Protein AF-A0A7V2JXH1-F1 (afdb_monomer_lite)

Structure (mmCIF, N/CA/C/O backbone):
data_AF-A0A7V2JXH1-F1
#
_entry.id   AF-A0A7V2JXH1-F1
#
loop_
_atom_site.group_PDB
_atom_site.id
_atom_site.type_symbol
_atom_site.label_atom_id
_atom_site.label_alt_id
_atom_site.label_comp_id
_atom_site.label_asym_id
_atom_site.label_entity_id
_atom_site.label_seq_id
_atom_site.pdbx_PDB_ins_code
_atom_site.Cartn_x
_atom_site.Cartn_y
_atom_site.Cartn_z
_atom_site.occupancy
_atom_site.B_iso_or_equiv
_atom_site.auth_seq_id
_atom_site.auth_comp_id
_atom_site.auth_asym_id
_atom_site.auth_atom_id
_atom_site.pdbx_PDB_model_num
ATOM 1 N N . MET A 1 1 ? 16.108 24.875 3.944 1.00 36.44 1 MET A N 1
ATOM 2 C CA . MET A 1 1 ? 15.617 24.325 5.227 1.00 36.44 1 MET A CA 1
ATOM 3 C C . MET A 1 1 ? 15.830 22.825 5.176 1.00 36.44 1 MET A C 1
ATOM 5 O O . MET A 1 1 ? 15.290 22.195 4.279 1.00 36.44 1 MET A O 1
ATOM 9 N N . LYS A 1 2 ? 16.706 22.286 6.030 1.00 28.05 2 LYS A N 1
ATOM 10 C CA . LYS A 1 2 ? 16.964 20.842 6.124 1.00 28.05 2 LYS A CA 1
ATOM 11 C C . LYS A 1 2 ? 15.744 20.202 6.795 1.00 28.05 2 LYS A C 1
ATOM 13 O O . LYS A 1 2 ? 15.442 20.573 7.924 1.00 28.05 2 LYS A O 1
ATOM 18 N N . ARG A 1 3 ? 15.012 19.334 6.090 1.00 33.69 3 ARG A N 1
ATOM 19 C CA . ARG A 1 3 ? 13.970 18.494 6.696 1.00 33.69 3 ARG A CA 1
ATOM 20 C C . ARG A 1 3 ? 14.679 17.293 7.317 1.00 33.69 3 ARG A C 1
ATOM 22 O O . ARG A 1 3 ? 15.362 16.558 6.612 1.00 33.69 3 ARG A O 1
ATOM 29 N N . SER A 1 4 ? 14.609 17.179 8.637 1.00 31.52 4 SER A N 1
ATOM 30 C CA . SER A 1 4 ? 15.212 16.083 9.389 1.00 31.52 4 SER A CA 1
ATOM 31 C C . SER A 1 4 ? 14.238 14.910 9.402 1.00 31.52 4 SER A C 1
ATOM 33 O O . SER A 1 4 ? 13.155 15.034 9.965 1.00 31.52 4 SER A O 1
ATOM 35 N N . ILE A 1 5 ? 14.617 13.786 8.794 1.00 37.19 5 ILE A N 1
ATOM 36 C CA . ILE A 1 5 ? 13.971 12.496 9.055 1.00 37.19 5 ILE A CA 1
ATOM 37 C C . ILE A 1 5 ? 14.371 12.114 10.482 1.00 37.19 5 ILE A C 1
ATOM 39 O O . ILE A 1 5 ? 15.552 11.898 10.755 1.00 37.19 5 ILE A O 1
ATOM 43 N N . VAL A 1 6 ? 13.412 12.102 11.405 1.00 38.31 6 VAL A N 1
ATOM 44 C CA . VAL A 1 6 ? 13.622 11.571 12.755 1.00 38.31 6 VAL A CA 1
ATOM 45 C C . VAL A 1 6 ? 13.346 10.074 12.682 1.00 38.31 6 VAL A C 1
ATOM 47 O O . VAL A 1 6 ? 12.219 9.668 12.420 1.00 38.31 6 VAL A O 1
ATOM 50 N N . ILE A 1 7 ? 14.390 9.264 12.854 1.00 37.47 7 ILE A N 1
ATOM 51 C CA . ILE A 1 7 ? 14.276 7.813 13.024 1.00 37.47 7 ILE A CA 1
ATOM 52 C C . ILE A 1 7 ? 14.157 7.579 14.530 1.00 37.47 7 ILE A C 1
ATOM 54 O O . ILE A 1 7 ? 15.124 7.798 15.262 1.00 37.47 7 ILE A O 1
ATOM 58 N N . GLY A 1 8 ? 12.966 7.209 14.996 1.00 38.56 8 GLY A N 1
ATOM 59 C CA . GLY A 1 8 ? 12.755 6.740 16.363 1.00 38.56 8 GLY A CA 1
ATOM 60 C C . GLY A 1 8 ? 12.965 5.228 16.424 1.00 38.56 8 GLY A C 1
ATOM 61 O O . GLY A 1 8 ? 12.396 4.504 15.612 1.00 38.56 8 GLY A O 1
ATOM 62 N N . ILE A 1 9 ? 13.782 4.752 17.366 1.00 32.69 9 ILE A N 1
ATOM 63 C CA . ILE A 1 9 ? 13.918 3.325 17.688 1.00 32.69 9 ILE A CA 1
ATOM 64 C C . ILE A 1 9 ? 13.345 3.133 19.091 1.00 32.69 9 ILE A C 1
ATOM 66 O O . ILE A 1 9 ? 13.887 3.677 20.055 1.00 32.69 9 ILE A O 1
ATOM 70 N N . ALA A 1 10 ? 12.262 2.369 19.204 1.00 36.50 10 ALA A N 1
ATOM 71 C CA . ALA A 1 10 ? 11.742 1.878 20.472 1.00 36.50 10 ALA A CA 1
ATOM 72 C C . ALA A 1 10 ? 11.982 0.364 20.537 1.00 36.50 10 ALA A C 1
ATOM 74 O O . ALA A 1 10 ? 11.126 -0.425 20.165 1.00 36.50 10 ALA A O 1
ATOM 75 N N . THR A 1 11 ? 13.171 -0.053 20.980 1.00 33.41 11 THR A N 1
ATOM 76 C CA . THR A 1 11 ? 13.470 -1.478 21.188 1.00 33.41 11 THR A CA 1
ATOM 77 C C . THR A 1 11 ? 12.830 -1.953 22.499 1.00 33.41 11 THR A C 1
ATOM 79 O O . THR A 1 11 ? 13.235 -1.508 23.573 1.00 33.41 11 THR A O 1
ATOM 82 N N . GLY A 1 12 ? 11.874 -2.882 22.436 1.00 30.30 12 GLY A N 1
ATOM 83 C CA . GLY A 1 12 ? 11.347 -3.618 23.597 1.00 30.30 12 GLY A CA 1
ATOM 84 C C . GLY A 1 12 ? 10.767 -4.954 23.127 1.00 30.30 12 GLY A C 1
ATOM 85 O O . GLY A 1 12 ? 9.814 -4.955 22.366 1.00 30.30 12 GLY A O 1
ATOM 86 N N . LEU A 1 13 ? 11.448 -6.090 23.308 1.00 33.72 13 LEU A N 1
ATOM 87 C CA . LEU A 1 13 ? 11.600 -6.899 24.531 1.00 33.72 13 LEU A CA 1
ATOM 88 C C . LEU A 1 13 ? 10.263 -7.506 24.999 1.00 33.72 13 LEU A C 1
ATOM 90 O O . LEU A 1 13 ? 9.379 -6.765 25.412 1.00 33.72 13 LEU A O 1
ATOM 94 N N . VAL A 1 14 ? 10.200 -8.848 24.949 1.00 33.31 14 VAL A N 1
ATOM 95 C CA . VAL A 1 14 ? 9.391 -9.805 25.737 1.00 33.31 14 VAL A CA 1
ATOM 96 C C . VAL A 1 14 ? 8.351 -9.142 26.631 1.00 33.31 14 VAL A C 1
ATOM 98 O O . VAL A 1 14 ? 8.755 -8.386 27.506 1.00 33.31 14 VAL A O 1
ATOM 101 N N . LEU A 1 15 ? 7.068 -9.511 26.481 1.00 40.75 15 LEU A N 1
ATOM 102 C CA . LEU A 1 15 ? 5.897 -9.150 27.312 1.00 40.75 15 LEU A CA 1
ATOM 103 C C . LEU A 1 15 ? 6.148 -9.235 28.842 1.00 40.75 15 LEU A C 1
ATOM 105 O O . LEU A 1 15 ? 5.636 -10.084 29.567 1.00 40.75 15 LEU A O 1
ATOM 109 N N . VAL A 1 16 ? 6.956 -8.305 29.332 1.00 32.06 16 VAL A N 1
ATOM 110 C CA . VAL A 1 16 ? 7.315 -7.963 30.700 1.00 32.06 16 VAL A CA 1
ATOM 111 C C . VAL A 1 16 ? 7.532 -6.457 30.638 1.00 32.06 16 VAL A C 1
ATOM 113 O O . VAL A 1 16 ? 8.616 -5.966 30.328 1.00 32.06 16 VAL A O 1
ATOM 116 N N . PHE A 1 17 ? 6.474 -5.699 30.916 1.00 38.31 17 PHE A N 1
ATOM 117 C CA . PHE A 1 17 ? 6.588 -4.268 31.159 1.00 38.31 17 PHE A CA 1
ATOM 118 C C . PHE A 1 17 ? 7.435 -4.046 32.423 1.00 38.31 17 PHE A C 1
ATOM 120 O O . PHE A 1 17 ? 6.904 -3.912 33.522 1.00 38.31 17 PHE A O 1
ATOM 127 N N . SER A 1 18 ? 8.757 -3.941 32.290 1.00 30.91 18 SER A N 1
ATOM 128 C CA . SER A 1 18 ? 9.558 -3.128 33.210 1.00 30.91 18 SER A CA 1
ATOM 129 C C . SER A 1 18 ? 9.528 -1.672 32.743 1.00 30.91 18 SER A C 1
ATOM 131 O O . SER A 1 18 ? 10.556 -1.066 32.455 1.00 30.91 18 SER A O 1
ATOM 133 N N . LEU A 1 19 ? 8.314 -1.109 32.686 1.00 39.88 19 LEU A N 1
ATOM 134 C CA . LEU A 1 19 ? 8.113 0.325 32.860 1.00 39.88 19 LEU A CA 1
ATOM 135 C C . LEU A 1 19 ? 8.637 0.639 34.259 1.00 39.88 19 LEU A C 1
ATOM 137 O O . LEU A 1 19 ? 8.024 0.271 35.263 1.00 39.88 19 LEU A O 1
ATOM 141 N N . ALA A 1 20 ? 9.790 1.297 34.343 1.00 33.00 20 ALA A N 1
ATOM 142 C CA . ALA A 1 20 ? 10.107 2.054 35.538 1.00 33.00 20 ALA A CA 1
ATOM 143 C C . ALA A 1 20 ? 8.982 3.083 35.694 1.00 33.00 20 ALA A C 1
ATOM 145 O O . ALA A 1 20 ? 8.953 4.097 35.004 1.00 33.00 20 ALA A O 1
ATOM 146 N N . ALA A 1 21 ? 8.012 2.763 36.547 1.00 34.69 21 ALA A N 1
ATOM 147 C CA . ALA A 1 21 ? 6.921 3.639 36.917 1.00 34.69 21 ALA A CA 1
ATOM 148 C C . ALA A 1 21 ? 7.496 4.841 37.675 1.00 34.69 21 ALA A C 1
ATOM 150 O O . ALA A 1 21 ? 7.496 4.889 38.905 1.00 34.69 21 ALA A O 1
ATOM 151 N N . SER A 1 22 ? 7.997 5.836 36.947 1.00 32.56 22 SER A N 1
ATOM 152 C CA . SER A 1 22 ? 7.891 7.204 37.420 1.00 32.56 22 SER A CA 1
ATOM 153 C C . SER A 1 22 ? 6.434 7.599 37.240 1.00 32.56 22 SER A C 1
ATOM 155 O O . SER A 1 22 ? 5.949 7.699 36.118 1.00 32.56 22 SER A O 1
ATOM 157 N N . VAL A 1 23 ? 5.728 7.785 38.353 1.00 44.16 23 VAL A N 1
ATOM 158 C CA . VAL A 1 23 ? 4.427 8.456 38.391 1.00 44.16 23 VAL A CA 1
ATOM 159 C C . VAL A 1 23 ? 4.623 9.852 37.787 1.00 44.16 23 VAL A C 1
ATOM 161 O O . VAL A 1 23 ? 5.104 10.766 38.449 1.00 44.16 23 VAL A O 1
ATOM 164 N N . GLY A 1 24 ? 4.336 9.982 36.498 1.00 37.28 24 GLY A N 1
ATOM 165 C CA . GLY A 1 24 ? 4.530 11.172 35.681 1.00 37.28 24 GLY A CA 1
ATOM 166 C C . GLY A 1 24 ? 3.889 10.899 34.326 1.00 37.28 24 GLY A C 1
ATOM 167 O O . GLY A 1 24 ? 4.007 9.784 33.836 1.00 37.28 24 GLY A O 1
ATOM 168 N N . ALA A 1 25 ? 3.125 11.868 33.820 1.00 46.88 25 ALA A N 1
ATOM 169 C CA . ALA A 1 25 ? 2.274 11.808 32.628 1.00 46.88 25 ALA A CA 1
ATOM 170 C C . ALA A 1 25 ? 2.717 10.798 31.548 1.00 46.88 25 ALA A C 1
ATOM 172 O O . ALA A 1 25 ? 3.882 10.804 31.156 1.00 46.88 25 ALA A O 1
ATOM 173 N N . GLU A 1 26 ? 1.782 9.977 31.042 1.00 57.75 26 GLU A N 1
ATOM 174 C CA . GLU A 1 26 ? 2.022 9.220 29.806 1.00 57.75 26 GLU A CA 1
ATOM 175 C C . GLU A 1 26 ? 2.514 10.188 28.723 1.00 57.75 26 GLU A C 1
ATOM 177 O O . GLU A 1 26 ? 1.876 11.209 28.459 1.00 57.75 26 GLU A O 1
ATOM 182 N N . GLU A 1 27 ? 3.670 9.892 28.131 1.00 74.50 27 GLU A N 1
ATOM 183 C CA . GLU A 1 27 ? 4.238 10.716 27.072 1.00 74.50 27 GLU A CA 1
ATOM 184 C C . GLU A 1 27 ? 3.375 10.573 25.812 1.00 74.50 27 GLU A C 1
ATOM 186 O O . GLU A 1 27 ? 3.166 9.470 25.294 1.00 74.50 27 GLU A O 1
ATOM 191 N N . THR A 1 28 ? 2.842 11.694 25.329 1.00 75.69 28 THR A N 1
ATOM 192 C CA . THR A 1 28 ? 2.204 11.757 24.014 1.00 75.69 28 THR A CA 1
ATOM 193 C C . THR A 1 28 ? 3.262 11.498 22.948 1.00 75.69 28 THR A C 1
ATOM 195 O O . THR A 1 28 ? 4.267 12.206 22.890 1.00 75.69 28 THR A O 1
ATOM 198 N N . LEU A 1 29 ? 3.031 10.500 22.095 1.00 82.38 29 LEU A N 1
ATOM 199 C CA . LEU A 1 29 ? 3.971 10.105 21.040 1.00 82.38 29 LEU A CA 1
ATOM 200 C C . LEU A 1 29 ? 3.484 10.493 19.644 1.00 82.38 29 LEU A C 1
ATOM 202 O O . LEU A 1 29 ? 4.297 10.777 18.762 1.00 82.38 29 LEU A O 1
ATOM 206 N N . PHE A 1 30 ? 2.167 10.510 19.441 1.00 91.19 30 PHE A N 1
ATOM 207 C CA . PHE A 1 30 ? 1.560 10.732 18.136 1.00 91.19 30 PHE A CA 1
ATOM 208 C C . PHE A 1 30 ? 0.675 11.975 18.177 1.00 91.19 30 PHE A C 1
ATOM 210 O O . PHE A 1 30 ? -0.159 12.115 19.069 1.00 91.19 30 PHE A O 1
ATOM 217 N N . PHE A 1 31 ? 0.873 12.879 17.220 1.00 93.50 31 PHE A N 1
ATOM 218 C CA . PHE A 1 31 ? 0.278 14.212 17.221 1.00 93.50 31 PHE A CA 1
ATOM 219 C C . PHE A 1 31 ? -0.483 14.488 15.921 1.00 93.50 31 PHE A C 1
ATOM 221 O O . PHE A 1 31 ? -0.002 14.107 14.843 1.00 93.50 31 PHE A O 1
ATOM 228 N N . PRO A 1 32 ? -1.613 15.214 15.987 1.00 95.06 32 PRO A N 1
ATOM 229 C CA . PRO A 1 32 ? -2.349 15.643 14.807 1.00 95.06 32 PRO A CA 1
ATOM 230 C C . PRO A 1 32 ? -1.490 16.443 13.826 1.00 95.06 32 PRO A C 1
ATOM 232 O O . PRO A 1 32 ? -0.569 17.170 14.201 1.00 95.06 32 PRO A O 1
ATOM 235 N N . GLY A 1 33 ? -1.817 16.332 12.538 1.00 93.50 33 GLY A N 1
ATOM 236 C CA . GLY A 1 33 ? -1.064 16.980 11.458 1.00 93.50 33 GLY A CA 1
ATOM 237 C C . GLY A 1 33 ? 0.167 16.196 10.991 1.00 93.50 33 GLY A C 1
ATOM 238 O O . GLY A 1 33 ? 0.850 16.634 10.065 1.00 93.50 33 GLY A O 1
ATOM 239 N N . SER A 1 34 ? 0.422 15.024 11.574 1.00 95.38 34 SER A N 1
ATOM 240 C CA . SER A 1 34 ? 1.392 14.041 11.086 1.00 95.38 34 SER A CA 1
ATOM 241 C C . SER A 1 34 ? 0.714 12.695 10.834 1.00 95.38 34 SER A C 1
ATOM 243 O O . SER A 1 34 ? -0.387 12.446 11.318 1.00 95.38 34 SER A O 1
ATOM 245 N N . TYR A 1 35 ? 1.378 11.827 10.080 1.00 96.50 35 TYR A N 1
ATOM 246 C CA . TYR A 1 35 ? 1.077 10.400 10.053 1.00 96.50 35 TYR A CA 1
ATOM 247 C C . TYR A 1 35 ? 2.359 9.597 10.259 1.00 96.50 35 TYR A C 1
ATOM 249 O O . TYR A 1 35 ? 3.471 10.083 10.022 1.00 96.50 35 TYR A O 1
ATOM 257 N N . TYR A 1 36 ? 2.190 8.371 10.729 1.00 95.25 36 TYR A N 1
ATOM 258 C CA . TYR A 1 36 ? 3.274 7.522 11.196 1.00 95.25 36 TYR A CA 1
ATOM 259 C C . TYR A 1 36 ? 3.217 6.203 10.451 1.00 95.25 36 TYR A C 1
ATOM 261 O O . TYR A 1 36 ? 2.165 5.580 10.410 1.00 95.25 36 TYR A O 1
ATOM 269 N N . LEU A 1 37 ? 4.334 5.793 9.860 1.00 94.38 37 LEU A N 1
ATOM 270 C CA . LEU A 1 37 ? 4.487 4.481 9.242 1.00 94.38 37 LEU A CA 1
ATOM 271 C C . LEU A 1 37 ? 5.279 3.606 10.211 1.00 94.38 37 LEU A C 1
ATOM 273 O O . LEU A 1 37 ? 6.466 3.860 10.419 1.00 94.38 37 LEU A O 1
ATOM 277 N N . ILE A 1 38 ? 4.611 2.637 10.827 1.00 92.50 38 ILE A N 1
ATOM 278 C CA . ILE A 1 38 ? 5.141 1.759 11.872 1.00 92.50 38 ILE A CA 1
ATOM 279 C C . ILE A 1 38 ? 5.286 0.361 11.270 1.00 92.50 38 ILE A C 1
ATOM 281 O O . ILE A 1 38 ? 4.292 -0.216 10.841 1.00 92.50 38 ILE A O 1
ATOM 285 N N . SER A 1 39 ? 6.492 -0.200 11.244 1.00 91.25 39 SER A N 1
ATOM 286 C CA . SER A 1 39 ? 6.679 -1.584 10.789 1.00 91.25 39 SER A CA 1
ATOM 287 C C . SER A 1 39 ? 6.038 -2.537 11.794 1.00 91.25 39 SER A C 1
ATOM 289 O O . SER A 1 39 ? 6.347 -2.466 12.977 1.00 91.25 39 SER A O 1
ATOM 291 N N . ILE A 1 40 ? 5.173 -3.445 11.336 1.00 91.00 40 ILE A N 1
ATOM 292 C CA . ILE A 1 40 ? 4.531 -4.451 12.202 1.00 91.00 40 ILE A CA 1
ATOM 293 C C . ILE A 1 40 ? 4.937 -5.891 11.870 1.00 91.00 40 ILE A C 1
ATOM 295 O O . ILE A 1 40 ? 4.501 -6.828 12.534 1.00 91.00 40 ILE A O 1
ATOM 299 N N . GLY A 1 41 ? 5.817 -6.072 10.881 1.00 89.25 41 GLY A N 1
ATOM 300 C CA . GLY A 1 41 ? 6.356 -7.376 10.505 1.00 89.25 41 GLY A CA 1
ATOM 301 C C . GLY A 1 41 ? 5.374 -8.220 9.694 1.00 89.25 41 GLY A C 1
ATOM 302 O O . GLY A 1 41 ? 4.494 -7.702 9.010 1.00 89.25 41 GLY A O 1
ATOM 303 N N . ALA A 1 42 ? 5.558 -9.539 9.706 1.00 89.06 42 ALA A N 1
ATOM 304 C CA . ALA A 1 42 ? 4.696 -10.452 8.962 1.00 89.06 42 ALA A CA 1
ATOM 305 C C . ALA A 1 42 ? 3.325 -10.607 9.637 1.00 89.06 42 ALA A C 1
ATOM 307 O O . ALA A 1 42 ? 3.244 -10.724 10.860 1.00 89.06 42 ALA A O 1
ATOM 308 N N . ALA A 1 43 ? 2.266 -10.677 8.827 1.00 88.56 43 ALA A N 1
ATOM 309 C CA . ALA A 1 43 ? 0.937 -10.998 9.330 1.00 88.56 43 ALA A CA 1
ATOM 310 C C . ALA A 1 43 ? 0.887 -12.435 9.875 1.00 88.56 43 ALA A C 1
ATOM 312 O O . ALA A 1 43 ? 1.492 -13.339 9.293 1.00 88.56 43 ALA A O 1
ATOM 313 N N . THR A 1 44 ? 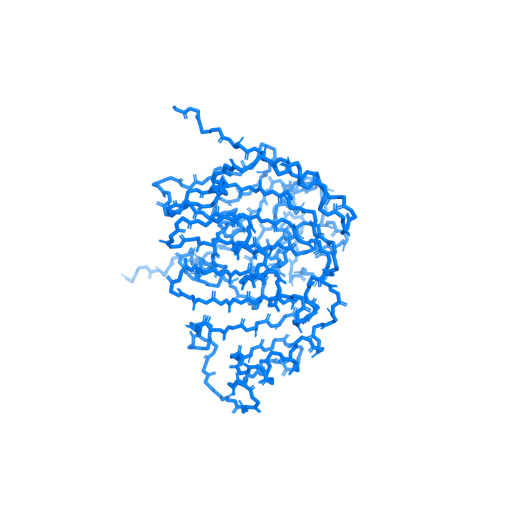0.170 -12.655 10.982 1.00 87.00 44 THR A N 1
ATOM 314 C CA . THR A 1 44 ? 0.080 -13.988 11.607 1.00 87.00 44 THR A CA 1
ATOM 315 C C . THR A 1 44 ? -0.959 -14.896 10.949 1.00 87.00 44 THR A C 1
ATOM 317 O O . THR A 1 44 ? -0.789 -16.116 10.963 1.00 87.00 44 THR A O 1
ATOM 320 N N . SER A 1 45 ? -1.996 -14.320 10.340 1.00 88.38 45 SER A N 1
ATOM 321 C CA . SER A 1 45 ? -3.033 -15.041 9.596 1.00 88.38 45 SER A CA 1
ATOM 322 C C . SER A 1 45 ? -2.812 -14.970 8.090 1.00 88.38 45 SER A C 1
ATOM 324 O O . SER A 1 45 ? -2.304 -13.980 7.559 1.00 88.38 45 SER A O 1
ATOM 326 N N . ASP A 1 46 ? -3.247 -16.012 7.386 1.00 92.56 46 ASP A N 1
ATOM 327 C CA . ASP A 1 46 ? -3.368 -15.973 5.933 1.00 92.56 46 ASP A CA 1
ATOM 328 C C . ASP A 1 46 ? -4.531 -15.062 5.489 1.00 92.56 46 ASP A C 1
ATOM 330 O O . ASP A 1 46 ? -5.444 -14.743 6.258 1.00 92.56 46 ASP A O 1
ATOM 334 N N . VAL A 1 47 ? -4.494 -14.632 4.225 1.00 94.25 47 VAL A N 1
ATOM 335 C CA . VAL A 1 47 ? -5.462 -13.672 3.672 1.00 94.25 47 VAL A CA 1
ATOM 336 C C . VAL A 1 47 ? -6.890 -14.219 3.655 1.00 94.25 47 VAL A C 1
ATOM 338 O O . VAL A 1 47 ? -7.820 -13.448 3.887 1.00 94.25 47 VAL A O 1
ATOM 341 N N . ASP A 1 48 ? -7.092 -15.521 3.440 1.00 94.25 48 ASP A N 1
ATOM 342 C CA . ASP A 1 48 ? -8.438 -16.103 3.391 1.00 94.25 48 ASP A CA 1
ATOM 343 C C . ASP A 1 48 ? -9.088 -16.074 4.783 1.00 94.25 48 ASP A C 1
ATOM 345 O O . ASP A 1 48 ? -10.244 -15.660 4.934 1.00 94.25 48 ASP A O 1
ATOM 349 N N . SER A 1 49 ? -8.317 -16.420 5.818 1.00 94.81 49 SER A N 1
ATOM 350 C CA . SER A 1 49 ? -8.730 -16.301 7.220 1.00 94.81 49 SER A CA 1
ATOM 351 C C . SER A 1 49 ? -9.042 -14.848 7.607 1.00 94.81 49 SER A C 1
ATOM 353 O O . SER A 1 49 ? -10.042 -14.579 8.286 1.00 94.81 49 SER A O 1
ATOM 355 N N . LEU A 1 50 ? -8.230 -13.890 7.141 1.00 95.56 50 LEU A N 1
ATOM 356 C CA . LEU A 1 50 ? -8.467 -12.457 7.352 1.00 95.56 50 LEU A CA 1
ATOM 357 C C . LEU A 1 50 ? -9.751 -11.983 6.670 1.00 95.56 50 LEU A C 1
ATOM 359 O O . LEU A 1 50 ? -10.544 -11.276 7.289 1.00 95.56 50 LEU A O 1
ATOM 363 N N . VAL A 1 51 ? -9.988 -12.398 5.424 1.00 96.50 51 VAL A N 1
ATOM 364 C CA . VAL A 1 51 ? -11.213 -12.094 4.672 1.00 96.50 51 VAL A CA 1
ATOM 365 C C . VAL A 1 51 ? -12.439 -12.599 5.425 1.00 96.50 51 VAL A C 1
ATOM 367 O O . VAL A 1 51 ? -13.367 -11.825 5.668 1.00 96.50 51 VAL A O 1
ATOM 370 N N . GLN A 1 52 ? -12.430 -13.859 5.865 1.00 95.75 52 GLN A N 1
ATOM 371 C CA . GLN A 1 52 ? -13.543 -14.436 6.616 1.00 95.75 52 GLN A CA 1
ATOM 372 C C . GLN A 1 52 ? -13.799 -13.678 7.927 1.00 95.75 52 GLN A C 1
ATOM 374 O O . GLN A 1 52 ? -14.947 -13.364 8.254 1.00 95.75 52 GLN A O 1
ATOM 379 N N . THR A 1 53 ? -12.739 -13.360 8.670 1.00 95.50 53 THR A N 1
ATOM 380 C CA . THR A 1 53 ? -12.846 -12.644 9.947 1.00 95.50 53 THR A CA 1
ATOM 381 C C . THR A 1 53 ? -13.345 -11.213 9.738 1.00 95.50 53 THR A C 1
ATOM 383 O O . THR A 1 53 ? -14.267 -10.777 10.427 1.00 95.50 53 THR A O 1
ATOM 386 N N . GLY A 1 54 ? -12.816 -10.499 8.742 1.00 95.94 54 GLY A N 1
ATOM 387 C CA . GLY A 1 54 ? -13.249 -9.147 8.389 1.00 95.94 54 GLY A CA 1
ATOM 388 C C . GLY A 1 54 ? -14.732 -9.092 8.014 1.00 95.94 54 GLY A C 1
ATOM 389 O O . GLY A 1 54 ? -15.464 -8.237 8.515 1.00 95.94 54 GLY A O 1
ATOM 390 N N . GLN A 1 55 ? -15.214 -10.052 7.218 1.00 97.19 55 GLN A N 1
ATOM 391 C CA . GLN A 1 55 ? -16.640 -10.173 6.895 1.00 97.19 55 GLN A CA 1
ATOM 392 C C . GLN A 1 55 ? -17.499 -10.367 8.154 1.00 97.19 55 GLN A C 1
ATOM 394 O O . GLN A 1 55 ? -18.525 -9.703 8.312 1.00 97.19 55 GLN A O 1
ATOM 399 N N . GLN A 1 56 ? -17.082 -11.244 9.073 1.00 96.44 56 GLN A N 1
ATOM 400 C CA . GLN A 1 56 ? -17.796 -11.486 10.335 1.00 96.44 56 GLN A CA 1
ATOM 401 C C . GLN A 1 56 ? -17.817 -10.255 11.247 1.00 96.44 56 GLN A C 1
ATOM 403 O O . GLN A 1 56 ? -18.801 -10.035 11.952 1.00 96.44 56 GLN A O 1
ATOM 408 N N . GLN A 1 57 ? -16.769 -9.432 11.201 1.00 95.19 57 GLN A N 1
ATOM 409 C CA . GLN A 1 57 ? -16.684 -8.168 11.934 1.00 95.19 57 GLN A CA 1
ATOM 410 C C . GLN A 1 57 ? -17.379 -6.994 11.222 1.00 95.19 57 GLN A C 1
ATOM 412 O O . GLN A 1 57 ? -17.370 -5.874 11.726 1.00 95.19 57 GLN A O 1
ATOM 417 N N . GLY A 1 58 ? -18.017 -7.230 10.071 1.00 96.44 58 GLY A N 1
ATOM 418 C CA . GLY A 1 58 ? -18.803 -6.213 9.371 1.00 96.44 58 GLY A CA 1
ATOM 419 C C . GLY A 1 58 ? -17.991 -5.278 8.474 1.00 96.44 58 GLY A C 1
ATOM 420 O O . GLY A 1 58 ? -18.523 -4.257 8.038 1.00 96.44 58 GLY A O 1
ATOM 421 N N . PHE A 1 59 ? -16.731 -5.604 8.170 1.00 98.00 59 PHE A N 1
ATOM 422 C CA . PHE A 1 59 ? -15.935 -4.823 7.223 1.00 98.00 59 PHE A CA 1
ATOM 423 C C . PHE A 1 59 ? -16.569 -4.853 5.832 1.00 98.00 59 PHE A C 1
ATOM 425 O O . PHE A 1 59 ? -17.183 -5.840 5.418 1.00 98.00 59 PHE A O 1
ATOM 432 N N . THR A 1 60 ? -16.382 -3.774 5.075 1.00 98.56 60 THR A N 1
ATOM 433 C CA . THR A 1 60 ? -16.508 -3.868 3.620 1.00 98.56 60 THR A CA 1
ATOM 434 C C . THR A 1 60 ? -15.300 -4.643 3.117 1.00 98.56 60 THR A C 1
ATOM 436 O O . THR A 1 60 ? -14.171 -4.241 3.384 1.00 98.56 60 THR A O 1
ATOM 439 N N . VAL A 1 61 ? -15.524 -5.763 2.438 1.00 98.44 61 VAL A N 1
ATOM 440 C CA . VAL A 1 61 ? -14.451 -6.631 1.952 1.00 98.44 61 VAL A CA 1
ATOM 441 C C . VAL A 1 61 ? -14.456 -6.649 0.436 1.00 98.44 61 VAL A C 1
ATOM 443 O O . VAL A 1 61 ? -15.488 -6.910 -0.176 1.00 98.44 61 VAL A O 1
ATOM 446 N N . VAL A 1 62 ? -13.299 -6.383 -0.159 1.00 98.25 62 VAL A N 1
ATOM 447 C CA . VAL A 1 62 ? -13.072 -6.456 -1.602 1.00 98.25 62 VAL A CA 1
ATOM 448 C C . VAL A 1 62 ? -11.945 -7.448 -1.840 1.00 98.25 62 VAL A C 1
ATOM 450 O O . VAL A 1 62 ? -10.870 -7.295 -1.273 1.00 98.25 62 VAL A O 1
ATOM 453 N N . THR A 1 63 ? -12.170 -8.460 -2.669 1.00 97.62 63 THR A N 1
ATOM 454 C CA . THR A 1 63 ? -11.156 -9.468 -2.993 1.00 97.62 63 THR A CA 1
ATOM 455 C C . THR A 1 63 ? -10.944 -9.504 -4.494 1.00 97.62 63 THR A C 1
ATOM 457 O O . THR A 1 63 ? -11.868 -9.813 -5.250 1.00 97.62 63 THR A O 1
ATOM 460 N N . LEU A 1 64 ? -9.718 -9.212 -4.918 1.00 95.88 64 LEU A N 1
ATOM 461 C CA . LEU A 1 64 ? -9.262 -9.359 -6.290 1.00 95.88 64 LEU A CA 1
ATOM 462 C C . LEU A 1 64 ? -8.488 -10.674 -6.434 1.00 95.88 64 LEU A C 1
ATOM 464 O O . LEU A 1 64 ? -7.498 -10.915 -5.742 1.00 95.88 64 LEU A O 1
ATOM 468 N N . SER A 1 65 ? -8.944 -11.515 -7.356 1.00 91.50 65 SER A N 1
ATOM 469 C CA . SER A 1 65 ? -8.339 -12.809 -7.676 1.00 91.50 65 SER A CA 1
ATOM 470 C C . SER A 1 65 ? -8.300 -13.027 -9.189 1.00 91.50 65 SER A C 1
ATOM 472 O O . SER A 1 65 ? -8.846 -12.228 -9.953 1.00 91.50 65 SER A O 1
ATOM 474 N N . ASP A 1 66 ? -7.728 -14.146 -9.633 1.00 86.00 66 ASP A N 1
ATOM 475 C CA . ASP A 1 66 ? -7.765 -14.552 -11.045 1.00 86.00 66 ASP A CA 1
ATOM 476 C C . ASP A 1 66 ? -9.197 -14.782 -11.562 1.00 86.00 66 ASP A C 1
ATOM 478 O O . ASP A 1 66 ? -9.456 -14.662 -12.758 1.00 86.00 66 ASP A O 1
ATOM 482 N N . ALA A 1 67 ? -10.148 -15.076 -10.665 1.00 86.19 67 ALA A N 1
ATOM 483 C CA . ALA A 1 67 ? -11.568 -15.202 -10.992 1.00 86.19 67 ALA A CA 1
ATOM 484 C C . ALA A 1 67 ? -12.282 -13.843 -11.138 1.00 86.19 67 ALA A C 1
ATOM 486 O O . ALA A 1 67 ? -13.460 -13.802 -11.495 1.00 86.19 67 ALA A O 1
ATOM 487 N N . GLY A 1 68 ? -11.580 -12.738 -10.877 1.00 91.06 68 GLY A N 1
ATOM 488 C CA . GLY A 1 68 ? -12.111 -11.382 -10.892 1.00 91.06 68 GLY A CA 1
ATOM 489 C C . GLY A 1 68 ? -12.317 -10.803 -9.493 1.00 91.06 68 GLY A C 1
ATOM 490 O O . GLY A 1 68 ? -11.760 -11.283 -8.499 1.00 91.06 68 GLY A O 1
ATOM 491 N N . LEU A 1 69 ? -13.101 -9.726 -9.448 1.00 94.62 69 LEU A N 1
ATOM 492 C CA . LEU A 1 69 ? -13.441 -8.995 -8.233 1.00 94.62 69 LEU A CA 1
ATOM 493 C C . LEU A 1 69 ? -14.660 -9.632 -7.560 1.00 94.62 69 LEU A C 1
ATOM 495 O O . LEU A 1 69 ? -15.686 -9.849 -8.201 1.00 94.62 69 LEU A O 1
ATOM 499 N N . SER A 1 70 ? -14.568 -9.875 -6.258 1.00 96.62 70 SER A N 1
ATOM 500 C CA . SER A 1 70 ? -15.719 -10.185 -5.407 1.00 96.62 70 SER A CA 1
ATOM 501 C C . SER A 1 70 ? -15.798 -9.182 -4.264 1.00 96.62 70 SER A C 1
ATOM 503 O O . SER A 1 70 ? -14.787 -8.605 -3.857 1.00 96.62 70 SER A O 1
ATOM 505 N N . SER A 1 71 ? -17.006 -8.891 -3.791 1.00 97.75 71 SER A N 1
ATOM 506 C CA . SER A 1 71 ? -17.227 -7.815 -2.827 1.00 97.75 71 SER A CA 1
ATOM 507 C C . SER A 1 71 ? -18.355 -8.126 -1.857 1.00 97.75 71 SER A C 1
ATOM 509 O O . SER A 1 71 ? -19.346 -8.769 -2.215 1.00 97.75 71 SER A O 1
ATOM 511 N N . TYR A 1 72 ? -18.182 -7.671 -0.617 1.00 98.31 72 TYR A N 1
ATOM 512 C CA . TYR A 1 72 ? -19.090 -7.924 0.493 1.00 98.31 72 TYR A CA 1
ATOM 513 C C . TYR A 1 72 ? -19.211 -6.701 1.409 1.00 98.31 72 TYR A C 1
ATOM 515 O O . TYR A 1 72 ? -18.236 -5.988 1.647 1.00 98.31 72 TYR A O 1
ATOM 523 N N . ARG A 1 73 ? -20.397 -6.490 1.984 1.00 97.62 73 ARG A N 1
ATOM 524 C CA . ARG A 1 73 ? -20.609 -5.640 3.163 1.00 97.62 73 ARG A CA 1
ATOM 525 C C . ARG A 1 73 ? -20.887 -6.541 4.360 1.00 97.62 73 ARG A C 1
ATOM 527 O O . ARG A 1 73 ? -21.957 -7.142 4.463 1.00 97.62 73 ARG A O 1
ATOM 534 N N . GLY A 1 74 ? -19.900 -6.684 5.240 1.00 96.31 74 GLY A N 1
ATOM 535 C CA . GLY A 1 74 ? -19.895 -7.758 6.225 1.00 96.31 74 GLY A CA 1
ATOM 536 C C . GLY A 1 74 ? -19.976 -9.114 5.526 1.00 96.31 74 GLY A C 1
ATOM 537 O O . GLY A 1 74 ? -19.191 -9.401 4.630 1.00 96.31 74 GLY A O 1
ATOM 538 N N . THR A 1 75 ? -20.960 -9.934 5.884 1.00 97.00 75 THR A N 1
ATOM 539 C CA . THR A 1 75 ? -21.175 -11.263 5.283 1.00 97.00 75 THR A CA 1
ATOM 540 C C . THR A 1 75 ? -22.064 -11.253 4.034 1.00 97.00 75 THR A C 1
ATOM 542 O O . THR A 1 75 ? -22.294 -12.303 3.435 1.00 97.00 75 THR A O 1
ATOM 545 N N . GLN A 1 76 ? -22.591 -10.095 3.624 1.00 97.69 76 GLN A N 1
ATOM 546 C CA . GLN A 1 76 ? -23.506 -9.982 2.486 1.00 97.69 76 GLN A CA 1
ATOM 547 C C . GLN A 1 76 ? -22.745 -9.618 1.214 1.00 97.69 76 GLN A C 1
ATOM 549 O O . GLN A 1 76 ? -22.089 -8.581 1.175 1.00 97.69 76 GLN A O 1
ATOM 554 N N . SER A 1 77 ? -22.844 -10.444 0.171 1.00 97.38 77 SER A N 1
ATOM 555 C CA . SER A 1 77 ? -22.260 -10.124 -1.138 1.00 97.38 77 SER A CA 1
ATOM 556 C C . SER A 1 77 ? -22.950 -8.908 -1.769 1.00 97.38 77 SER A C 1
ATOM 558 O O . SER A 1 77 ? -24.151 -8.707 -1.578 1.00 97.38 77 SER A O 1
ATOM 560 N N . THR A 1 78 ? -22.190 -8.101 -2.507 1.00 97.25 78 THR A N 1
ATOM 561 C CA . THR A 1 78 ? -22.668 -6.898 -3.200 1.00 97.25 78 THR A CA 1
ATOM 562 C C . THR A 1 78 ? -22.065 -6.796 -4.603 1.00 97.25 78 THR A C 1
ATOM 564 O O . THR A 1 78 ? -20.956 -7.270 -4.846 1.00 97.25 78 THR A O 1
ATOM 567 N N . GLU A 1 79 ? -22.804 -6.159 -5.512 1.00 96.12 79 GLU A N 1
ATOM 568 C CA . GLU A 1 79 ? -22.383 -5.829 -6.884 1.00 96.12 79 GLU A CA 1
ATOM 569 C C . GLU A 1 79 ? -22.066 -4.328 -7.045 1.00 96.12 79 GLU A C 1
ATOM 571 O O . GLU A 1 79 ? -21.950 -3.823 -8.161 1.00 96.12 79 GLU A O 1
ATOM 576 N N . GLU A 1 80 ? -21.960 -3.589 -5.935 1.00 96.44 80 GLU A N 1
ATOM 577 C CA . GLU A 1 80 ? -21.516 -2.194 -5.951 1.00 96.44 80 GLU A CA 1
ATOM 578 C C . GLU A 1 80 ? -20.137 -2.063 -6.622 1.00 96.44 80 GLU A C 1
ATOM 580 O O . GLU A 1 80 ? -19.272 -2.926 -6.442 1.00 96.44 80 GLU A O 1
ATOM 585 N N . PRO A 1 81 ? -19.901 -0.987 -7.393 1.00 95.12 81 PRO A N 1
ATOM 586 C CA . PRO A 1 81 ? -18.621 -0.798 -8.055 1.00 95.12 81 PRO A CA 1
ATOM 587 C C . PRO A 1 81 ? -17.502 -0.602 -7.026 1.00 95.12 81 PRO A C 1
ATOM 589 O O . PRO A 1 81 ? -17.692 0.019 -5.978 1.00 95.12 81 PRO A O 1
ATOM 592 N N . GLU A 1 82 ? -16.298 -1.079 -7.358 1.00 95.00 82 GLU A N 1
ATOM 593 C CA . GLU A 1 82 ? -15.121 -0.978 -6.483 1.00 95.00 82 GLU A CA 1
ATOM 594 C C . GLU A 1 82 ? -14.890 0.457 -5.991 1.00 95.00 82 GLU A C 1
ATOM 596 O O . GLU A 1 82 ? -14.583 0.652 -4.818 1.00 95.00 82 GLU A O 1
ATOM 601 N N . SER A 1 83 ? -15.095 1.456 -6.858 1.00 94.19 83 SER A N 1
ATOM 602 C CA . SER A 1 83 ? -14.930 2.880 -6.540 1.00 94.19 83 SER A CA 1
ATOM 603 C C . SER A 1 83 ? -15.739 3.343 -5.330 1.00 94.19 83 SER A C 1
ATOM 605 O O . SER A 1 83 ? -15.283 4.227 -4.610 1.00 94.19 83 SER A O 1
ATOM 607 N N . ASP A 1 84 ? -16.904 2.741 -5.095 1.00 94.88 84 ASP A N 1
ATOM 608 C CA . ASP A 1 84 ? -17.815 3.119 -4.012 1.00 94.88 84 ASP A CA 1
ATOM 609 C C . ASP A 1 84 ? -17.510 2.315 -2.738 1.00 94.88 84 ASP A C 1
ATOM 611 O O . ASP A 1 84 ? -17.706 2.775 -1.611 1.00 94.88 84 ASP A O 1
ATOM 615 N N . LEU A 1 85 ? -16.988 1.098 -2.900 1.00 96.50 85 LEU A N 1
ATOM 616 C CA . LEU A 1 85 ? -16.608 0.224 -1.792 1.00 96.50 85 LEU A CA 1
ATOM 617 C C . LEU A 1 85 ? -15.306 0.679 -1.134 1.00 96.50 85 LEU A C 1
ATOM 619 O O . LEU A 1 85 ? -15.202 0.684 0.094 1.00 96.50 85 LEU A O 1
ATOM 623 N N . ILE A 1 86 ? -14.331 1.130 -1.928 1.00 95.12 86 ILE A N 1
ATOM 624 C CA . ILE A 1 86 ? -13.033 1.595 -1.420 1.00 95.12 86 ILE A CA 1
ATOM 625 C C . ILE A 1 86 ? -13.116 2.915 -0.649 1.00 95.12 86 ILE A C 1
ATOM 627 O O . ILE A 1 86 ? -12.103 3.347 -0.106 1.00 95.12 86 ILE A O 1
ATOM 631 N N . THR A 1 87 ? -14.283 3.559 -0.557 1.00 94.44 87 THR A N 1
ATOM 632 C CA . THR A 1 87 ? -14.514 4.726 0.313 1.00 94.44 87 THR A CA 1
ATOM 633 C C . THR A 1 87 ? -15.140 4.353 1.658 1.00 94.44 87 THR A C 1
ATOM 635 O O . THR A 1 87 ? -15.465 5.234 2.451 1.00 94.44 87 THR A O 1
ATOM 638 N N . ALA A 1 88 ? -15.352 3.062 1.936 1.00 96.88 88 ALA A N 1
ATOM 639 C CA . ALA A 1 88 ? -15.895 2.613 3.213 1.00 96.88 88 ALA A CA 1
ATOM 640 C C . ALA A 1 88 ? -14.963 2.969 4.384 1.00 96.88 88 ALA A C 1
ATOM 642 O O . ALA A 1 88 ? -13.739 2.838 4.278 1.00 96.88 88 ALA A O 1
ATOM 643 N N . LYS A 1 89 ? -15.562 3.352 5.524 1.00 96.12 89 LYS A N 1
ATOM 644 C CA . LYS A 1 89 ? -14.822 3.649 6.761 1.00 96.12 89 LYS A CA 1
ATOM 645 C C . LYS A 1 89 ? -14.022 2.444 7.256 1.00 96.12 89 LYS A C 1
ATOM 647 O O . LYS A 1 89 ? -12.891 2.617 7.680 1.00 96.12 89 LYS A O 1
ATOM 652 N N . SER A 1 90 ? -14.592 1.244 7.171 1.00 97.31 90 SER A N 1
ATOM 653 C CA . SER A 1 90 ? -13.925 -0.017 7.511 1.00 97.31 90 SER A CA 1
ATOM 654 C C . SER A 1 90 ? -13.828 -0.877 6.258 1.00 97.31 90 SER A C 1
ATOM 656 O O . SER A 1 90 ? -14.847 -1.356 5.750 1.00 97.31 90 SER A O 1
ATOM 658 N N . LEU A 1 91 ? -12.610 -1.036 5.750 1.00 98.44 91 LEU A N 1
ATOM 659 C CA . LEU A 1 91 ? -12.303 -1.712 4.495 1.00 98.44 91 LEU A CA 1
ATOM 660 C C . LEU A 1 91 ? -11.250 -2.796 4.732 1.00 98.44 91 LEU A C 1
ATOM 662 O O . LEU A 1 91 ? -10.249 -2.546 5.392 1.00 98.44 91 LEU A O 1
ATOM 666 N N . LEU A 1 92 ? -11.454 -3.970 4.147 1.00 98.38 92 LEU A N 1
ATOM 667 C CA . LEU A 1 92 ? -10.422 -4.979 3.942 1.00 98.38 92 LEU A CA 1
ATOM 668 C C . LEU A 1 92 ? -10.346 -5.278 2.444 1.00 98.38 92 LEU A C 1
ATOM 670 O O . LEU A 1 92 ? -11.291 -5.797 1.855 1.00 98.38 92 LEU A O 1
ATOM 674 N N . TYR A 1 93 ? -9.229 -4.934 1.823 1.00 98.38 93 TYR A N 1
ATOM 675 C CA . TYR A 1 93 ? -8.958 -5.173 0.416 1.00 98.38 93 TYR A CA 1
ATOM 676 C C . TYR A 1 93 ? -7.921 -6.287 0.288 1.00 98.38 93 TYR A C 1
ATOM 678 O O . TYR A 1 93 ? -6.774 -6.095 0.669 1.00 98.38 93 TYR A O 1
ATOM 686 N N . ALA A 1 94 ? -8.293 -7.434 -0.265 1.00 97.75 94 ALA A N 1
ATOM 687 C CA . ALA A 1 94 ? -7.394 -8.545 -0.554 1.00 97.75 94 ALA A CA 1
ATOM 688 C C . ALA A 1 94 ? -7.005 -8.558 -2.041 1.00 97.75 94 ALA A C 1
ATOM 690 O O . ALA A 1 94 ? -7.860 -8.425 -2.917 1.00 97.75 94 ALA A O 1
ATOM 691 N N . ASP A 1 95 ? -5.718 -8.733 -2.330 1.00 96.44 95 ASP A N 1
ATOM 692 C CA . ASP A 1 95 ? -5.157 -8.831 -3.681 1.00 96.44 95 ASP A CA 1
ATOM 693 C C . ASP A 1 95 ? -4.132 -9.976 -3.738 1.00 96.44 95 ASP A C 1
ATOM 695 O O . ASP A 1 95 ? -2.938 -9.804 -3.457 1.00 96.44 95 ASP A O 1
ATOM 699 N N . GLY A 1 96 ? -4.617 -11.178 -4.063 1.00 92.62 96 GLY A N 1
ATOM 700 C CA . GLY A 1 96 ? -3.840 -12.412 -3.939 1.00 92.62 96 GLY A CA 1
ATOM 701 C C . GLY A 1 96 ? -3.405 -12.660 -2.490 1.00 92.62 96 GLY A C 1
ATOM 702 O O . GLY A 1 96 ? -4.230 -12.688 -1.586 1.00 92.62 96 GLY A O 1
ATOM 703 N N . ALA A 1 97 ? -2.099 -12.816 -2.262 1.00 92.62 97 ALA A N 1
ATOM 704 C CA . ALA A 1 97 ? -1.525 -13.021 -0.925 1.00 92.62 97 ALA A CA 1
ATOM 705 C C . ALA A 1 97 ? -1.288 -11.717 -0.131 1.00 92.62 97 ALA A C 1
ATOM 707 O O . ALA A 1 97 ? -0.697 -11.752 0.948 1.00 92.62 97 ALA A O 1
ATOM 708 N N . ARG A 1 98 ? -1.709 -10.565 -0.667 1.00 95.44 98 ARG A N 1
ATOM 709 C CA . ARG A 1 98 ? -1.605 -9.259 -0.007 1.00 95.44 98 ARG A CA 1
ATOM 710 C C . ARG A 1 98 ? -2.959 -8.805 0.493 1.00 95.44 98 ARG A C 1
ATOM 712 O O . ARG A 1 98 ? -3.984 -9.118 -0.111 1.00 95.44 98 ARG A O 1
ATOM 719 N N . PHE A 1 99 ? -2.949 -7.982 1.531 1.00 97.75 99 PHE A N 1
ATOM 720 C CA . PHE A 1 99 ? -4.141 -7.268 1.956 1.00 97.75 99 PHE A CA 1
ATOM 721 C C . PHE A 1 99 ? -3.837 -5.830 2.367 1.00 97.75 99 PHE A C 1
ATOM 723 O O . PHE A 1 99 ? -2.717 -5.493 2.726 1.00 97.75 99 PHE A O 1
ATOM 730 N N . LEU A 1 100 ? -4.862 -4.991 2.337 1.00 98.31 100 LEU A N 1
ATOM 731 C CA . LEU A 1 100 ? -4.888 -3.668 2.936 1.00 98.31 100 LEU A CA 1
ATOM 732 C C . LEU A 1 100 ? -6.119 -3.607 3.831 1.00 98.31 100 LEU A C 1
ATOM 734 O O . LEU A 1 100 ? -7.232 -3.827 3.360 1.00 98.31 100 LEU A O 1
ATOM 738 N N . LEU A 1 101 ? -5.937 -3.321 5.113 1.00 98.31 101 LEU A N 1
ATOM 739 C CA . LEU A 1 101 ? -7.028 -3.101 6.055 1.00 98.31 101 LEU A CA 1
ATOM 740 C C . LEU A 1 101 ? -7.029 -1.639 6.469 1.00 98.31 101 LEU A C 1
ATOM 742 O O . LEU A 1 101 ? -6.010 -1.141 6.918 1.00 98.31 101 LEU A O 1
ATOM 746 N N . ARG A 1 102 ? -8.165 -0.957 6.365 1.00 98.00 102 ARG A N 1
ATOM 747 C CA . ARG A 1 102 ? -8.305 0.447 6.751 1.00 98.00 102 ARG A CA 1
ATOM 748 C C . ARG A 1 102 ? -9.490 0.628 7.681 1.00 98.00 102 ARG A C 1
ATOM 750 O O . ARG A 1 102 ? -10.570 0.096 7.419 1.00 98.00 102 ARG A O 1
ATOM 757 N N . VAL A 1 103 ? -9.298 1.422 8.726 1.00 97.88 103 VAL A N 1
ATOM 758 C CA . VAL A 1 103 ? -10.361 1.889 9.614 1.00 97.88 103 VAL A CA 1
ATOM 759 C C . VAL A 1 103 ? -10.249 3.397 9.765 1.00 97.88 103 VAL A C 1
ATOM 761 O O . VAL A 1 103 ? -9.209 3.912 10.162 1.00 97.88 103 VAL A O 1
ATOM 764 N N . GLN A 1 104 ? -11.339 4.090 9.451 1.00 96.69 104 GLN A N 1
ATOM 765 C CA . GLN A 1 104 ? -11.486 5.526 9.637 1.00 96.69 104 GLN A CA 1
ATOM 766 C C . GLN A 1 104 ? -12.361 5.805 10.853 1.00 96.69 104 GLN A C 1
ATOM 768 O O . GLN A 1 104 ? -13.525 5.381 10.907 1.00 96.69 104 GLN A O 1
ATOM 773 N N . GLY A 1 105 ? -11.794 6.502 11.828 1.00 94.81 105 GLY A N 1
ATOM 774 C CA . GLY A 1 105 ? -12.376 6.725 13.141 1.00 94.81 105 GLY A CA 1
ATOM 775 C C . GLY A 1 105 ? -12.443 8.202 13.510 1.00 94.81 105 GLY A C 1
ATOM 776 O O . GLY A 1 105 ? -11.961 9.084 12.809 1.00 94.81 105 GLY A O 1
ATOM 777 N N . GLU A 1 106 ? -13.068 8.489 14.649 1.00 93.56 106 GLU A N 1
ATOM 778 C CA . GLU A 1 106 ? -13.172 9.871 15.134 1.00 93.56 106 GLU A CA 1
ATOM 779 C C . GLU A 1 106 ? -11.838 10.358 15.727 1.00 93.56 106 GLU A C 1
ATOM 781 O O . GLU A 1 106 ? -11.419 11.481 15.465 1.00 93.56 106 GLU A O 1
ATOM 786 N N . ARG A 1 107 ? -11.142 9.501 16.490 1.00 94.31 107 ARG A N 1
ATOM 787 C CA . ARG A 1 107 ? -9.893 9.842 17.205 1.00 94.31 107 ARG A CA 1
ATOM 788 C C . ARG A 1 107 ? -8.636 9.644 16.356 1.00 94.31 107 ARG A C 1
ATOM 790 O O . ARG A 1 107 ? -7.632 10.321 16.564 1.00 94.31 107 ARG A O 1
ATOM 797 N N . PHE A 1 108 ? -8.684 8.700 15.428 1.00 95.75 108 PHE A N 1
ATOM 798 C CA . PHE A 1 108 ? -7.592 8.364 14.529 1.00 95.75 108 PHE A CA 1
ATOM 799 C C . PHE A 1 108 ? -8.130 7.557 13.350 1.00 95.75 108 PHE A C 1
ATOM 801 O O . PHE A 1 108 ? -9.148 6.869 13.472 1.00 95.75 108 PHE A O 1
ATOM 808 N N . ASP A 1 109 ? -7.375 7.581 12.261 1.00 97.38 109 ASP A N 1
ATOM 809 C CA . ASP A 1 109 ? -7.476 6.618 11.175 1.00 97.38 109 ASP A CA 1
ATOM 810 C C . ASP A 1 109 ? -6.255 5.697 11.209 1.00 97.38 109 ASP A C 1
ATOM 812 O O . ASP A 1 109 ? -5.157 6.104 11.611 1.00 97.38 109 ASP A O 1
ATOM 816 N N . TYR A 1 110 ? -6.421 4.458 10.755 1.00 97.38 110 TYR A N 1
ATOM 817 C CA . TYR A 1 110 ? -5.281 3.598 10.480 1.00 97.38 110 TYR A CA 1
ATOM 818 C C . TYR A 1 110 ? -5.468 2.735 9.239 1.00 97.38 110 TYR A C 1
ATOM 820 O O . TYR A 1 110 ? -6.582 2.355 8.874 1.00 97.38 110 TYR A O 1
ATOM 828 N N . GLU A 1 111 ? -4.345 2.405 8.613 1.00 97.75 111 GLU A N 1
ATOM 829 C CA . GLU A 1 111 ? -4.244 1.489 7.484 1.00 97.75 111 GLU A CA 1
ATOM 830 C C . GLU A 1 111 ? -3.117 0.487 7.751 1.00 97.75 111 GLU A C 1
ATOM 832 O O . GLU A 1 111 ? -1.987 0.879 8.010 1.00 97.75 111 GLU A O 1
ATOM 837 N N . VAL A 1 112 ? -3.406 -0.809 7.692 1.00 97.56 112 VAL A N 1
ATOM 838 C CA . VAL A 1 112 ? -2.397 -1.865 7.618 1.00 97.56 112 VAL A CA 1
ATOM 839 C C . VAL A 1 112 ? -2.246 -2.269 6.167 1.00 97.56 112 VAL A C 1
ATOM 841 O O . VAL A 1 112 ? -3.238 -2.599 5.520 1.00 97.56 112 VAL A O 1
ATOM 844 N N . ARG A 1 113 ? -1.019 -2.276 5.657 1.00 97.38 113 ARG A N 1
ATOM 845 C CA . ARG A 1 113 ? -0.732 -2.581 4.250 1.00 97.38 113 ARG A CA 1
ATOM 846 C C . ARG A 1 113 ? 0.643 -3.225 4.081 1.00 97.38 113 ARG A C 1
ATOM 848 O O . ARG A 1 113 ? 1.437 -3.167 5.018 1.00 97.38 113 ARG A O 1
ATOM 855 N N . PRO A 1 114 ? 0.949 -3.814 2.914 1.00 96.69 114 PRO A N 1
AT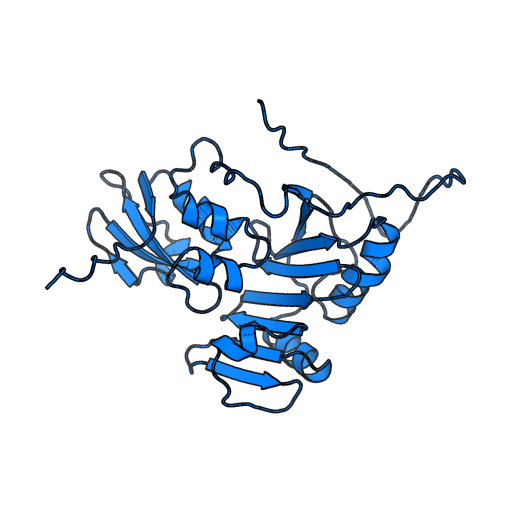OM 856 C CA . PRO A 1 114 ? 2.264 -4.374 2.647 1.00 96.69 114 PRO A CA 1
ATOM 857 C C . PRO A 1 114 ? 3.376 -3.331 2.821 1.00 96.69 114 PRO A C 1
ATOM 859 O O . PRO A 1 114 ? 3.223 -2.167 2.453 1.00 96.69 114 PRO A O 1
ATOM 862 N N . GLY A 1 115 ? 4.501 -3.767 3.368 1.00 93.00 115 GLY A N 1
ATOM 863 C CA . GLY A 1 115 ? 5.702 -2.975 3.606 1.00 93.00 115 GLY A CA 1
ATOM 864 C C . GLY A 1 115 ? 6.961 -3.796 3.330 1.00 93.00 115 GLY A C 1
ATOM 865 O O . GLY A 1 115 ? 6.901 -4.993 3.053 1.00 93.00 115 GLY A O 1
ATOM 866 N N . ASP A 1 116 ? 8.131 -3.166 3.430 1.00 86.12 116 ASP A N 1
ATOM 867 C CA . ASP A 1 116 ? 9.418 -3.790 3.065 1.00 86.12 116 ASP A CA 1
ATOM 868 C C . ASP A 1 116 ? 9.753 -5.036 3.914 1.00 86.12 116 ASP A C 1
ATOM 870 O O . ASP A 1 116 ? 10.296 -6.022 3.417 1.00 86.12 116 ASP A O 1
ATOM 874 N N . LYS A 1 117 ? 9.374 -5.020 5.201 1.00 85.06 117 LYS A N 1
ATOM 875 C CA . LYS A 1 117 ? 9.602 -6.115 6.164 1.00 85.06 117 LYS A CA 1
ATOM 876 C C . LYS A 1 117 ? 8.338 -6.946 6.454 1.00 85.06 117 LYS A C 1
ATOM 878 O O . LYS A 1 117 ? 8.271 -7.617 7.483 1.00 85.06 117 LYS A O 1
ATOM 883 N N . GLY A 1 118 ? 7.336 -6.906 5.574 1.00 91.75 118 GLY A N 1
ATOM 884 C CA . GLY A 1 118 ? 6.051 -7.585 5.762 1.00 91.75 118 GLY A CA 1
ATOM 885 C C . GLY A 1 118 ? 4.893 -6.611 5.612 1.00 91.75 118 GLY A C 1
ATOM 886 O O . GLY A 1 118 ? 4.482 -6.327 4.493 1.00 91.75 118 GLY A O 1
ATOM 887 N N . TYR A 1 119 ? 4.372 -6.112 6.728 1.00 94.88 119 TYR A N 1
ATOM 888 C CA . TYR A 1 119 ? 3.300 -5.127 6.777 1.00 94.88 119 TYR A CA 1
ATOM 889 C C . TYR A 1 119 ? 3.717 -3.911 7.601 1.00 94.88 119 TYR A C 1
ATOM 891 O O . TYR A 1 119 ? 4.453 -4.024 8.584 1.00 94.88 119 TYR A O 1
ATOM 899 N N . ASP A 1 120 ? 3.193 -2.760 7.199 1.00 95.12 120 ASP A N 1
ATOM 900 C CA . ASP A 1 120 ? 3.284 -1.500 7.918 1.00 95.12 120 ASP A CA 1
ATOM 901 C C . ASP A 1 120 ? 1.890 -1.084 8.403 1.00 95.12 120 ASP A C 1
ATOM 903 O O . ASP A 1 120 ? 0.892 -1.234 7.694 1.00 95.12 120 ASP A O 1
ATOM 907 N N . LEU A 1 121 ? 1.840 -0.514 9.603 1.00 96.56 121 LEU A N 1
ATOM 908 C CA . LEU A 1 121 ? 0.719 0.239 10.142 1.00 96.56 121 LEU A CA 1
ATOM 909 C C . LEU A 1 121 ? 0.946 1.729 9.863 1.00 96.56 121 LEU A C 1
ATOM 911 O O . LEU A 1 121 ? 1.841 2.354 10.430 1.00 96.56 121 LEU A O 1
ATOM 915 N N . VAL A 1 122 ? 0.109 2.312 9.015 1.00 97.50 122 VAL A N 1
ATOM 916 C CA . VAL A 1 122 ? -0.057 3.757 8.889 1.00 97.50 122 VAL A CA 1
ATOM 917 C C . VAL A 1 122 ? -1.038 4.219 9.955 1.00 97.50 122 VAL A C 1
ATOM 919 O O . VAL A 1 122 ? -2.182 3.776 9.973 1.00 97.50 122 VAL A O 1
ATOM 922 N N . LEU A 1 123 ? -0.615 5.142 10.807 1.00 97.50 123 LEU A N 1
ATOM 923 C CA . LEU A 1 123 ? -1.455 5.768 11.821 1.00 97.50 123 LEU A CA 1
ATOM 924 C C . LEU A 1 123 ? -1.591 7.265 11.540 1.00 97.50 123 LEU A C 1
ATOM 926 O O . LEU A 1 123 ? -0.584 7.964 11.401 1.00 97.50 123 LEU A O 1
ATOM 930 N N . ILE A 1 124 ? -2.826 7.765 11.531 1.00 97.62 124 ILE A N 1
ATOM 931 C CA . ILE A 1 124 ? -3.151 9.187 11.398 1.00 97.62 124 ILE A CA 1
ATOM 932 C C . ILE A 1 124 ? -3.942 9.623 12.640 1.00 97.62 124 ILE A C 1
ATOM 934 O O . ILE A 1 124 ? -5.154 9.419 12.701 1.00 97.62 124 ILE A O 1
ATOM 938 N N . PRO A 1 125 ? -3.293 10.205 13.659 1.00 96.75 125 PRO A N 1
ATOM 939 C CA . PRO A 1 125 ? -4.001 10.729 14.823 1.00 96.75 125 PRO A CA 1
ATOM 940 C C . PRO A 1 125 ? -4.807 11.992 14.476 1.00 96.75 125 PRO A C 1
ATOM 942 O O . PRO A 1 125 ? -4.310 12.901 13.806 1.00 96.75 125 PRO A O 1
ATOM 945 N N . HIS A 1 126 ? -6.042 12.079 14.973 1.00 96.19 126 HIS A N 1
ATOM 946 C CA . HIS A 1 126 ? -6.861 13.302 14.937 1.00 96.19 126 HIS A CA 1
ATOM 947 C C . HIS A 1 126 ? -6.773 14.091 16.249 1.00 96.19 126 HIS A C 1
ATOM 949 O O . HIS A 1 126 ? -7.046 15.291 16.278 1.00 96.19 126 HIS A O 1
ATOM 955 N N . GLU A 1 127 ? -6.322 13.430 17.312 1.00 94.56 127 GLU A N 1
ATOM 956 C CA . GLU A 1 127 ? -5.982 14.001 18.611 1.00 94.56 127 GLU A CA 1
ATOM 957 C C . GLU A 1 127 ? -4.652 13.432 19.125 1.00 94.56 127 GLU A C 1
ATOM 959 O O . GLU A 1 127 ? -4.143 12.441 18.603 1.00 94.56 127 GLU A O 1
ATOM 964 N N . ASP A 1 128 ? -4.083 14.072 20.143 1.00 93.44 128 ASP A N 1
ATOM 965 C CA . ASP A 1 128 ? -2.863 13.614 20.808 1.00 93.44 128 ASP A CA 1
ATOM 966 C C . ASP A 1 128 ? -3.036 12.189 21.351 1.00 93.44 128 ASP A C 1
ATOM 968 O O . ASP A 1 128 ? -3.975 11.902 22.096 1.00 93.44 128 ASP A O 1
ATOM 972 N N . MET A 1 129 ? -2.107 11.297 21.002 1.00 90.38 129 MET A N 1
ATOM 973 C CA . MET A 1 129 ? -2.204 9.877 21.324 1.00 90.38 129 MET A CA 1
ATOM 974 C C . MET A 1 129 ? -0.936 9.357 22.013 1.00 90.38 129 MET A C 1
ATOM 976 O O . MET A 1 129 ? 0.197 9.622 21.594 1.00 90.38 129 MET A O 1
ATOM 980 N N . THR A 1 130 ? -1.132 8.593 23.088 1.00 89.06 130 THR A N 1
ATOM 981 C CA . THR A 1 130 ? -0.059 7.952 23.862 1.00 89.06 130 THR A CA 1
ATOM 982 C C . THR A 1 130 ? 0.251 6.554 23.322 1.00 89.06 130 THR A C 1
ATOM 984 O O . THR A 1 130 ? -0.542 5.969 22.579 1.00 89.06 130 THR A O 1
ATOM 987 N N . ALA A 1 131 ? 1.387 5.977 23.729 1.00 84.62 131 ALA A N 1
ATOM 988 C CA . ALA A 1 131 ? 1.701 4.572 23.437 1.00 84.62 131 ALA A CA 1
ATOM 989 C C . ALA A 1 131 ? 0.600 3.615 23.926 1.00 84.62 131 ALA A C 1
ATOM 991 O O . ALA A 1 131 ? 0.253 2.656 23.244 1.00 84.62 131 ALA A O 1
ATOM 992 N N . SER A 1 132 ? 0.032 3.900 25.099 1.00 84.38 132 SER A N 1
ATOM 993 C CA . SER A 1 132 ? -1.023 3.097 25.721 1.00 84.38 132 SER A CA 1
ATOM 994 C C . SER A 1 132 ? -2.276 3.046 24.846 1.00 84.38 132 SER A C 1
ATOM 996 O O . SER A 1 132 ? -2.781 1.964 24.558 1.00 84.38 132 SER A O 1
ATOM 998 N N . SER A 1 133 ? -2.691 4.205 24.322 1.00 87.25 133 SER A N 1
ATOM 999 C CA . SER A 1 133 ? -3.838 4.319 23.411 1.00 87.25 133 SER A CA 1
ATOM 1000 C C . SER A 1 133 ? -3.609 3.561 22.099 1.00 87.25 133 SER A C 1
ATOM 1002 O O . SER A 1 133 ? -4.518 2.904 21.602 1.00 87.25 133 SER A O 1
ATOM 1004 N N . LEU A 1 134 ? -2.384 3.583 21.551 1.00 87.38 134 LEU A N 1
ATOM 1005 C CA . LEU A 1 134 ? -2.050 2.772 20.374 1.00 87.38 134 LEU A CA 1
ATOM 1006 C C . LEU A 1 134 ? -2.257 1.276 20.648 1.00 87.38 134 LEU A C 1
ATOM 1008 O O . LEU A 1 134 ? -2.843 0.562 19.834 1.00 87.38 134 LEU A O 1
ATOM 1012 N N . VAL A 1 135 ? -1.758 0.798 21.790 1.00 86.19 135 VAL A N 1
ATOM 1013 C CA . VAL A 1 135 ? -1.839 -0.617 22.161 1.00 86.19 135 VAL A CA 1
ATOM 1014 C C . VAL A 1 135 ? -3.292 -1.031 22.391 1.00 86.19 135 VAL A C 1
ATOM 1016 O O . VAL A 1 135 ? -3.736 -2.038 21.831 1.00 86.19 135 VAL A O 1
ATOM 1019 N N . SER A 1 136 ? -4.043 -0.264 23.186 1.00 86.81 136 SER A N 1
ATOM 1020 C CA . SER A 1 136 ? -5.422 -0.604 23.548 1.00 86.81 136 SER A CA 1
ATOM 1021 C C . SER A 1 136 ? -6.385 -0.499 22.370 1.00 86.81 136 SER A C 1
ATOM 1023 O O . SER A 1 136 ? -7.243 -1.368 22.220 1.00 86.81 136 SER A O 1
ATOM 1025 N N . ASP A 1 137 ? -6.239 0.528 21.530 1.00 89.31 137 ASP A N 1
ATOM 1026 C CA . ASP A 1 137 ? -7.270 0.881 20.552 1.00 89.31 137 ASP A CA 1
ATOM 1027 C C . ASP A 1 137 ? -6.950 0.352 19.144 1.00 89.31 137 ASP A C 1
ATOM 1029 O O . ASP A 1 137 ? -7.869 0.100 18.364 1.00 89.31 137 ASP A O 1
ATOM 1033 N N . VAL A 1 138 ? -5.666 0.145 18.815 1.00 93.19 138 VAL A N 1
ATOM 1034 C CA . VAL A 1 138 ? -5.231 -0.312 17.483 1.00 93.19 138 VAL A CA 1
ATOM 1035 C C . VAL A 1 138 ? -4.633 -1.712 17.542 1.00 93.19 138 VAL A C 1
ATOM 1037 O O . VAL A 1 138 ? -5.183 -2.634 16.940 1.00 93.19 138 VAL A O 1
ATOM 1040 N N . LEU A 1 139 ? -3.534 -1.914 18.277 1.00 91.62 139 LEU A N 1
ATOM 1041 C CA . LEU A 1 139 ? -2.815 -3.196 18.238 1.00 91.62 139 LEU A CA 1
ATOM 1042 C C . LEU A 1 139 ? -3.653 -4.351 18.792 1.00 91.62 139 LEU A C 1
ATOM 1044 O O . LEU A 1 139 ? -3.625 -5.438 18.227 1.00 91.62 139 LEU A O 1
ATOM 1048 N N . THR A 1 140 ? -4.467 -4.109 19.823 1.00 90.69 140 THR A N 1
ATOM 1049 C CA . THR A 1 140 ? -5.407 -5.114 20.347 1.00 90.69 140 THR A CA 1
ATOM 1050 C C . THR A 1 140 ? -6.428 -5.544 19.286 1.00 90.69 140 THR A C 1
ATOM 1052 O O . THR A 1 140 ? -6.707 -6.734 19.144 1.00 90.69 140 THR A O 1
ATOM 1055 N N . ALA A 1 141 ? -6.963 -4.604 18.498 1.00 92.06 141 ALA A N 1
ATOM 1056 C CA . ALA A 1 141 ? -7.895 -4.920 17.415 1.00 92.06 141 ALA A CA 1
ATOM 1057 C C . ALA A 1 141 ? -7.200 -5.704 16.287 1.00 92.06 141 ALA A C 1
ATOM 1059 O O . ALA A 1 141 ? -7.735 -6.697 15.793 1.00 92.06 141 ALA A O 1
ATOM 1060 N N . LEU A 1 142 ? -5.974 -5.312 15.927 1.00 93.75 142 LEU A N 1
ATOM 1061 C CA . LEU A 1 142 ? -5.161 -6.034 14.946 1.00 93.75 142 LEU A CA 1
ATOM 1062 C C . LEU A 1 142 ? -4.791 -7.446 15.423 1.00 93.75 142 LEU A C 1
ATOM 1064 O O . LEU A 1 142 ? -4.769 -8.372 14.616 1.00 93.75 142 LEU A O 1
ATOM 1068 N N . GLN A 1 143 ? -4.546 -7.641 16.719 1.00 91.44 143 GLN A N 1
ATOM 1069 C CA . GLN A 1 143 ? -4.276 -8.958 17.298 1.00 91.44 143 GLN A CA 1
ATOM 1070 C C . GLN A 1 143 ? -5.525 -9.848 17.237 1.00 91.44 143 GLN A C 1
ATOM 1072 O O . GLN A 1 143 ? -5.432 -11.016 16.869 1.00 91.44 143 GLN A O 1
ATOM 1077 N N . GLN A 1 144 ? -6.713 -9.298 17.520 1.00 88.81 144 GLN A N 1
ATOM 1078 C CA . GLN A 1 144 ? -7.990 -10.021 17.397 1.00 88.81 144 GLN A CA 1
ATOM 1079 C C . GLN A 1 144 ? -8.315 -10.427 15.956 1.00 88.81 144 GLN A C 1
ATOM 1081 O O . GLN A 1 144 ? -8.970 -11.443 15.735 1.00 88.81 144 GLN A O 1
ATOM 1086 N N . LEU A 1 145 ? -7.859 -9.638 14.984 1.00 89.81 145 LEU A N 1
ATOM 1087 C CA . LEU A 1 145 ? -7.935 -9.967 13.563 1.00 89.81 145 LEU A CA 1
ATOM 1088 C C . LEU A 1 145 ? -6.853 -10.964 13.125 1.00 89.81 145 LEU A C 1
ATOM 1090 O O . LEU A 1 145 ? -6.910 -11.443 12.000 1.00 89.81 145 LEU A O 1
ATOM 1094 N N . GLY A 1 146 ? -5.874 -11.279 13.979 1.00 87.62 146 GLY A N 1
ATOM 1095 C CA . GLY A 1 146 ? -4.745 -12.132 13.619 1.00 87.62 146 GLY A CA 1
ATOM 1096 C C . GLY A 1 146 ? -3.812 -11.474 12.599 1.00 87.62 146 GLY A C 1
ATOM 1097 O O . GLY A 1 146 ? -3.282 -12.141 11.714 1.00 87.62 146 GLY A O 1
ATOM 1098 N N . ILE A 1 147 ? -3.647 -10.154 12.684 1.00 90.94 147 ILE A N 1
ATOM 1099 C CA . ILE A 1 147 ? -2.695 -9.392 11.872 1.00 90.94 147 ILE A CA 1
ATOM 1100 C C . ILE A 1 147 ? -1.357 -9.301 12.597 1.00 90.94 147 ILE A C 1
ATOM 1102 O O . ILE A 1 147 ? -0.327 -9.584 12.001 1.00 90.94 147 ILE A O 1
ATOM 1106 N N . VAL A 1 148 ? -1.362 -8.947 13.881 1.00 89.50 148 VAL A N 1
ATOM 1107 C CA . VAL A 1 148 ? -0.142 -8.887 14.699 1.00 89.50 148 VAL A CA 1
ATOM 1108 C C . VAL A 1 148 ? -0.083 -10.055 15.678 1.00 89.50 148 VAL A C 1
ATOM 1110 O O . VAL A 1 148 ? -1.116 -10.585 16.094 1.00 89.50 148 VAL A O 1
ATOM 1113 N N . GLY A 1 149 ? 1.136 -10.477 16.012 1.00 80.88 149 GLY A N 1
ATOM 1114 C CA . GLY A 1 149 ? 1.392 -11.444 17.077 1.00 80.88 149 GLY A CA 1
ATOM 1115 C C . GLY A 1 149 ? 1.476 -10.782 18.452 1.00 80.88 149 GLY A C 1
ATOM 1116 O O . GLY A 1 149 ? 1.064 -9.640 18.639 1.00 80.88 149 GLY A O 1
ATOM 1117 N N . ASP A 1 150 ? 2.052 -11.506 19.408 1.00 73.94 150 ASP A N 1
ATOM 1118 C CA . ASP A 1 150 ? 2.245 -11.019 20.781 1.00 73.94 150 ASP A CA 1
ATOM 1119 C C . ASP A 1 150 ? 3.382 -9.986 20.901 1.00 73.94 150 ASP A C 1
ATOM 1121 O O . ASP A 1 150 ? 3.466 -9.261 21.891 1.00 73.94 150 ASP A O 1
ATOM 1125 N N . GLU A 1 151 ? 4.255 -9.909 19.892 1.00 69.75 151 GLU A N 1
ATOM 1126 C CA . GLU A 1 151 ? 5.392 -8.991 19.838 1.00 69.75 151 GLU A CA 1
ATOM 1127 C C . GLU A 1 151 ? 5.357 -8.186 18.533 1.00 69.75 151 GLU A C 1
ATOM 1129 O O . GLU A 1 151 ? 5.198 -8.746 17.446 1.00 69.75 151 GLU A O 1
ATOM 1134 N N . VAL A 1 152 ? 5.521 -6.866 18.649 1.00 72.00 152 VAL A N 1
ATOM 1135 C CA . VAL A 1 152 ? 5.609 -5.929 17.522 1.00 72.00 152 VAL A CA 1
ATOM 1136 C C . VAL A 1 152 ? 6.785 -4.995 17.779 1.00 72.00 152 VAL A C 1
ATOM 1138 O O . VAL A 1 152 ? 6.789 -4.263 18.768 1.00 72.00 152 VAL A O 1
ATOM 1141 N N . ASP A 1 153 ? 7.784 -5.020 16.897 1.00 71.31 153 ASP A N 1
ATOM 1142 C CA . ASP A 1 153 ? 8.911 -4.088 16.960 1.00 71.31 153 ASP A CA 1
ATOM 1143 C C . ASP A 1 153 ? 8.507 -2.749 16.340 1.00 71.31 153 ASP A C 1
ATOM 1145 O O . ASP A 1 153 ? 8.350 -2.629 15.125 1.00 71.31 153 ASP A O 1
ATOM 1149 N N . MET A 1 154 ? 8.293 -1.741 17.183 1.00 70.06 154 MET A N 1
ATOM 1150 C CA . MET A 1 154 ? 7.745 -0.452 16.771 1.00 70.06 154 MET A CA 1
ATOM 1151 C C . MET A 1 154 ? 8.834 0.519 16.294 1.00 70.06 154 MET A C 1
ATOM 1153 O O . MET A 1 154 ? 9.047 1.590 16.872 1.00 70.06 154 MET A O 1
ATOM 1157 N N . GLU A 1 155 ? 9.505 0.176 15.198 1.00 80.62 155 GLU A N 1
ATOM 1158 C CA . GLU A 1 155 ? 10.253 1.157 14.410 1.00 80.62 155 GLU A CA 1
ATOM 1159 C C . GLU A 1 155 ? 9.268 1.987 13.583 1.00 80.62 155 GLU A C 1
ATOM 1161 O O . GLU A 1 155 ? 8.458 1.430 12.835 1.00 80.62 155 GLU A O 1
ATOM 1166 N N . TYR A 1 156 ? 9.340 3.318 13.682 1.00 86.75 156 TYR A N 1
ATOM 1167 C CA . TYR A 1 156 ? 8.448 4.181 12.912 1.00 86.75 156 TYR A CA 1
ATOM 1168 C C . TYR A 1 156 ? 9.136 5.362 12.237 1.00 86.75 156 TYR A C 1
ATOM 1170 O O . TYR A 1 156 ? 10.139 5.909 12.702 1.00 86.75 156 TYR A O 1
ATOM 1178 N N . LYS A 1 157 ? 8.544 5.767 11.113 1.00 91.25 157 LYS A N 1
ATOM 1179 C CA . LYS A 1 157 ? 8.865 6.996 10.386 1.00 91.25 157 LYS A CA 1
ATOM 1180 C C . LYS A 1 157 ? 7.707 7.972 10.522 1.00 91.25 157 LYS A C 1
ATOM 1182 O O . LYS A 1 157 ? 6.550 7.580 10.399 1.00 91.25 157 LYS A O 1
ATOM 1187 N N . THR A 1 158 ? 8.031 9.243 10.715 1.00 93.12 158 THR A N 1
ATOM 1188 C CA . THR A 1 158 ? 7.040 10.319 10.812 1.00 93.12 158 THR A CA 1
ATOM 1189 C C . THR A 1 158 ? 7.020 11.140 9.535 1.00 93.12 158 THR A C 1
ATOM 1191 O O . THR A 1 158 ? 8.068 11.537 9.022 1.00 93.12 158 THR A O 1
ATOM 1194 N N . PHE A 1 159 ? 5.819 11.457 9.071 1.00 93.38 159 PHE A N 1
ATOM 1195 C CA . PHE A 1 159 ? 5.581 12.297 7.910 1.00 93.38 159 PHE A CA 1
ATOM 1196 C C . PHE A 1 159 ? 4.574 13.392 8.245 1.00 93.38 159 PHE A C 1
ATOM 1198 O O . PHE A 1 159 ? 3.661 13.198 9.043 1.00 93.38 159 PHE A O 1
ATOM 1205 N N . VAL A 1 160 ? 4.718 14.549 7.603 1.00 93.25 160 VAL A N 1
ATOM 1206 C CA . VAL A 1 160 ? 3.738 15.634 7.722 1.00 93.25 160 VAL A CA 1
ATOM 1207 C C . VAL A 1 160 ? 2.501 15.273 6.905 1.00 93.25 160 VAL A C 1
ATOM 1209 O O . VAL A 1 160 ? 2.614 14.904 5.734 1.00 93.25 160 VAL A O 1
ATOM 1212 N N . LEU A 1 161 ? 1.319 15.407 7.502 1.00 91.69 161 LEU A N 1
ATOM 1213 C CA . LEU A 1 161 ? 0.054 15.233 6.800 1.00 91.69 161 LEU A CA 1
ATOM 1214 C C . LEU A 1 161 ? -0.191 16.445 5.888 1.00 91.69 161 LEU A C 1
ATOM 1216 O O . LEU A 1 161 ? -0.087 17.587 6.325 1.00 91.69 161 LEU A O 1
ATOM 1220 N N . ASN A 1 162 ? -0.532 16.202 4.619 1.00 88.25 162 ASN A N 1
ATOM 1221 C CA . ASN A 1 162 ? -0.738 17.244 3.599 1.00 88.25 162 ASN A CA 1
ATOM 1222 C C . ASN A 1 162 ? 0.445 18.228 3.458 1.00 88.25 162 ASN A C 1
ATOM 1224 O O . ASN A 1 162 ? 0.274 19.439 3.620 1.00 88.25 162 ASN A O 1
ATOM 1228 N N . PRO A 1 163 ? 1.657 17.741 3.138 1.00 88.75 163 PRO A N 1
ATOM 1229 C CA . PRO A 1 163 ? 2.821 18.605 3.045 1.00 88.75 163 PRO A CA 1
ATOM 1230 C C . PRO A 1 163 ? 2.715 19.542 1.831 1.00 88.75 163 PRO A C 1
ATOM 1232 O O . PRO A 1 163 ? 2.308 19.131 0.747 1.00 88.75 163 PRO A O 1
ATOM 1235 N N . GLU A 1 164 ? 3.174 20.791 1.972 1.00 85.88 164 GLU A N 1
ATOM 1236 C CA . GLU A 1 164 ? 3.238 21.755 0.852 1.00 85.88 164 GLU A CA 1
ATOM 1237 C C . GLU A 1 164 ? 4.140 21.286 -0.300 1.00 85.88 164 GLU A C 1
ATOM 1239 O O . GLU A 1 164 ? 3.995 21.710 -1.445 1.00 85.88 164 GLU A O 1
ATOM 1244 N N . LYS A 1 165 ? 5.122 20.441 0.024 1.00 85.31 165 LYS A N 1
ATOM 1245 C CA . LYS A 1 165 ? 6.054 19.843 -0.928 1.00 85.31 165 LYS A CA 1
ATOM 1246 C C . LYS A 1 165 ? 6.147 18.360 -0.650 1.00 85.31 165 LYS A C 1
ATOM 1248 O O . LYS A 1 165 ? 6.439 17.991 0.491 1.00 85.31 165 LYS A O 1
ATOM 1253 N N . SER A 1 166 ? 5.970 17.579 -1.707 1.00 85.06 166 SER A N 1
ATOM 1254 C CA . SER A 1 166 ? 6.245 16.151 -1.743 1.00 85.06 166 SER A CA 1
ATOM 1255 C C . SER A 1 166 ? 7.612 15.811 -1.168 1.00 85.06 166 SER A C 1
ATOM 1257 O O . SER A 1 166 ? 8.570 16.577 -1.322 1.00 85.06 166 SER A O 1
ATOM 1259 N N . GLU A 1 167 ? 7.698 14.645 -0.540 1.00 87.81 167 GLU A N 1
ATOM 1260 C CA . GLU A 1 167 ? 8.978 14.108 -0.104 1.00 87.81 167 GLU A CA 1
ATOM 1261 C C . GLU A 1 167 ? 9.781 13.633 -1.315 1.00 87.81 167 GLU A C 1
ATOM 1263 O O . GLU A 1 167 ? 9.239 13.097 -2.287 1.00 87.81 167 GLU A O 1
ATOM 1268 N N . ALA A 1 168 ? 11.087 13.878 -1.266 1.00 90.75 168 ALA A N 1
ATOM 1269 C CA . ALA A 1 168 ? 11.990 13.395 -2.295 1.00 90.75 168 ALA A CA 1
ATOM 1270 C C . ALA A 1 168 ? 12.239 11.891 -2.095 1.00 90.75 168 ALA A C 1
ATOM 1272 O O . ALA A 1 168 ? 12.313 11.445 -0.944 1.00 90.75 168 ALA A O 1
ATOM 1273 N N . PRO A 1 169 ? 12.413 11.120 -3.182 1.00 93.81 169 PRO A N 1
ATOM 1274 C CA . PRO A 1 169 ? 12.889 9.749 -3.077 1.00 93.81 169 PRO A CA 1
ATOM 1275 C C . PRO A 1 169 ? 14.222 9.665 -2.313 1.00 93.81 169 PRO A C 1
ATOM 1277 O O . PRO A 1 169 ? 14.983 10.641 -2.308 1.00 93.81 169 PRO A O 1
ATOM 1280 N N . PRO A 1 170 ? 14.536 8.513 -1.693 1.00 92.31 170 PRO A N 1
ATOM 1281 C CA . PRO A 1 170 ? 15.829 8.301 -1.060 1.00 92.31 170 PRO A CA 1
ATOM 1282 C C . PRO A 1 170 ? 16.980 8.484 -2.057 1.00 92.31 170 PRO A C 1
ATOM 1284 O O . PRO A 1 170 ? 16.829 8.272 -3.263 1.00 92.31 170 PRO A O 1
ATOM 1287 N N . GLU A 1 171 ? 18.150 8.869 -1.551 1.00 91.44 171 GLU A N 1
ATOM 1288 C CA . GLU A 1 171 ? 19.340 9.032 -2.385 1.00 91.44 171 GLU A CA 1
ATOM 1289 C C . GLU A 1 171 ? 19.685 7.722 -3.110 1.00 91.44 171 GLU A C 1
ATOM 1291 O O . GLU A 1 171 ? 19.643 6.643 -2.524 1.00 91.44 171 GLU A O 1
ATOM 1296 N N . GLY A 1 172 ? 20.007 7.823 -4.402 1.00 89.81 172 GLY A N 1
ATOM 1297 C CA . GLY A 1 172 ? 20.321 6.667 -5.245 1.00 89.81 172 GLY A CA 1
ATOM 1298 C C . GLY A 1 172 ? 19.107 5.909 -5.792 1.00 89.81 172 GLY A C 1
ATOM 1299 O O . GLY A 1 172 ? 19.297 5.030 -6.626 1.00 89.81 172 GLY A O 1
ATOM 1300 N N . VAL A 1 173 ? 17.877 6.261 -5.398 1.00 95.88 173 VAL A N 1
ATOM 1301 C CA . VAL A 1 173 ? 16.653 5.624 -5.909 1.00 95.88 173 VAL A CA 1
ATOM 1302 C C . VAL A 1 173 ? 16.116 6.405 -7.104 1.00 95.88 173 VAL A C 1
ATOM 1304 O O . VAL A 1 173 ? 15.598 7.516 -6.968 1.00 95.88 173 VAL A O 1
ATOM 1307 N N . ALA A 1 174 ? 16.215 5.815 -8.293 1.00 95.00 174 ALA A N 1
ATOM 1308 C CA . ALA A 1 174 ? 15.813 6.455 -9.538 1.00 95.00 174 ALA A CA 1
ATOM 1309 C C . ALA A 1 174 ? 14.328 6.188 -9.844 1.00 95.00 174 ALA A C 1
ATOM 1311 O O . ALA A 1 174 ? 13.977 5.322 -10.645 1.00 95.00 174 ALA A O 1
ATOM 1312 N N . ILE A 1 175 ? 13.438 6.944 -9.198 1.00 98.12 175 ILE A N 1
ATOM 1313 C CA . ILE A 1 175 ? 11.982 6.789 -9.328 1.00 98.12 175 ILE A CA 1
ATOM 1314 C C . ILE A 1 175 ? 11.273 8.127 -9.556 1.00 98.12 175 ILE A C 1
ATOM 1316 O O . ILE A 1 175 ? 11.683 9.173 -9.047 1.00 98.12 175 ILE A O 1
ATOM 1320 N N . ASP A 1 176 ? 10.185 8.094 -10.321 1.00 97.25 176 ASP A N 1
ATOM 1321 C CA . ASP A 1 176 ? 9.252 9.206 -10.453 1.00 97.25 176 ASP A CA 1
ATOM 1322 C C . ASP A 1 176 ? 8.657 9.603 -9.099 1.00 97.25 176 ASP A C 1
ATOM 1324 O O . ASP A 1 176 ? 8.256 8.765 -8.284 1.00 97.25 176 ASP A O 1
ATOM 1328 N N . SER A 1 177 ? 8.588 10.912 -8.852 1.00 95.31 177 SER A N 1
ATOM 1329 C CA . SER A 1 177 ? 8.133 11.427 -7.566 1.00 95.31 177 SER A CA 1
ATOM 1330 C C . SER A 1 177 ? 6.692 11.030 -7.258 1.00 95.31 177 SER A C 1
ATOM 1332 O O . SER A 1 177 ? 6.391 10.800 -6.094 1.00 95.31 177 SER A O 1
ATOM 1334 N N . ASN A 1 178 ? 5.793 10.902 -8.238 1.00 95.62 178 ASN A N 1
ATOM 1335 C CA . ASN A 1 178 ? 4.419 10.476 -7.964 1.00 95.62 178 ASN A CA 1
ATOM 1336 C C . ASN A 1 178 ? 4.367 9.014 -7.512 1.00 95.62 178 ASN A C 1
ATOM 1338 O O . ASN A 1 178 ? 3.629 8.703 -6.584 1.00 95.62 178 ASN A O 1
ATOM 1342 N N . LEU A 1 179 ? 5.183 8.133 -8.096 1.00 97.56 179 LEU A N 1
ATOM 1343 C CA . LEU A 1 179 ? 5.269 6.740 -7.644 1.00 97.56 179 LEU A CA 1
ATOM 1344 C C . LEU A 1 179 ? 5.841 6.639 -6.227 1.00 97.56 179 LEU A C 1
ATOM 1346 O O . LEU A 1 179 ? 5.305 5.907 -5.398 1.00 97.56 179 LEU A O 1
ATOM 1350 N N . TYR A 1 180 ? 6.878 7.417 -5.912 1.00 97.19 180 TYR A N 1
ATOM 1351 C CA . TYR A 1 180 ? 7.393 7.465 -4.544 1.00 97.19 180 TYR A CA 1
ATOM 1352 C C . TYR A 1 180 ? 6.366 8.037 -3.555 1.00 97.19 180 TYR A C 1
ATOM 1354 O O . TYR A 1 180 ? 6.153 7.467 -2.488 1.00 97.19 180 TYR A O 1
ATOM 1362 N N . ASN A 1 181 ? 5.674 9.121 -3.921 1.00 95.75 181 ASN A N 1
ATOM 1363 C CA . ASN A 1 181 ? 4.619 9.693 -3.084 1.00 95.75 181 ASN A CA 1
ATOM 1364 C C . ASN A 1 181 ? 3.444 8.731 -2.892 1.00 95.75 181 ASN A C 1
ATOM 1366 O O . ASN A 1 181 ? 2.841 8.765 -1.827 1.00 95.75 181 ASN A O 1
ATOM 1370 N N . LEU A 1 182 ? 3.126 7.877 -3.874 1.00 97.25 182 LEU A N 1
ATOM 1371 C CA . LEU A 1 182 ? 2.151 6.802 -3.695 1.00 97.25 182 LEU A CA 1
ATOM 1372 C C . LEU A 1 182 ? 2.618 5.833 -2.605 1.00 97.25 182 LEU A C 1
ATOM 1374 O O . LEU A 1 182 ? 1.861 5.585 -1.676 1.00 97.25 182 LEU A O 1
ATOM 1378 N N . MET A 1 183 ? 3.859 5.345 -2.677 1.00 95.75 183 MET A N 1
ATOM 1379 C CA . MET A 1 183 ? 4.413 4.385 -1.711 1.00 95.75 183 MET A CA 1
ATOM 1380 C C . MET A 1 183 ? 4.305 4.882 -0.262 1.00 95.75 183 MET A C 1
ATOM 1382 O O . MET A 1 183 ? 3.914 4.127 0.627 1.00 95.75 183 MET A O 1
ATOM 1386 N N . ILE A 1 184 ? 4.588 6.165 -0.023 1.00 95.00 184 ILE A N 1
ATOM 1387 C CA . ILE A 1 184 ? 4.525 6.749 1.325 1.00 95.00 184 ILE A CA 1
ATOM 1388 C C . ILE A 1 184 ? 3.157 7.336 1.684 1.00 95.00 184 ILE A C 1
ATOM 1390 O O . ILE A 1 184 ? 2.965 7.721 2.831 1.00 95.00 184 ILE A O 1
ATOM 1394 N N . ALA A 1 185 ? 2.205 7.429 0.750 1.00 96.19 185 ALA A N 1
ATOM 1395 C CA . ALA A 1 185 ? 0.934 8.107 0.995 1.00 96.19 185 ALA A CA 1
ATOM 1396 C C . ALA A 1 185 ? 0.185 7.496 2.188 1.00 96.19 185 ALA A C 1
ATOM 1398 O O . ALA A 1 185 ? 0.249 6.287 2.365 1.00 96.19 185 ALA A O 1
ATOM 1399 N N . PRO A 1 186 ? -0.568 8.277 2.975 1.00 95.50 186 PRO A N 1
ATOM 1400 C CA . PRO A 1 186 ? -1.303 7.743 4.121 1.00 95.50 186 PRO A CA 1
ATOM 1401 C C . PRO A 1 186 ? -2.483 6.826 3.742 1.00 95.50 186 PRO A C 1
ATOM 1403 O O . PRO A 1 186 ? -2.850 5.965 4.525 1.00 95.50 186 PRO A O 1
ATOM 1406 N N . ASP A 1 187 ? -3.048 6.996 2.544 1.00 95.94 187 ASP A N 1
ATOM 1407 C CA . ASP A 1 187 ? -4.092 6.134 1.970 1.00 95.94 187 ASP A CA 1
ATOM 1408 C C . ASP A 1 187 ? -3.710 5.846 0.516 1.00 95.94 187 ASP A C 1
ATOM 1410 O O . ASP A 1 187 ? -3.704 6.753 -0.327 1.00 95.94 187 ASP A O 1
ATOM 1414 N N . TRP A 1 188 ? -3.341 4.600 0.217 1.00 97.06 188 TRP A N 1
ATOM 1415 C CA . TRP A 1 188 ? -2.874 4.227 -1.121 1.00 97.06 188 TRP A CA 1
ATOM 1416 C C . TRP A 1 188 ? -3.963 4.309 -2.189 1.00 97.06 188 TRP A C 1
ATOM 1418 O O . TRP A 1 188 ? -3.691 4.742 -3.313 1.00 97.06 188 TRP A O 1
ATOM 1428 N N . LEU A 1 189 ? -5.194 3.913 -1.863 1.00 96.56 189 LEU A N 1
ATOM 1429 C CA . LEU A 1 189 ? -6.284 3.836 -2.836 1.00 96.56 189 LEU A CA 1
ATOM 1430 C C . LEU A 1 189 ? -6.716 5.242 -3.275 1.00 96.56 189 LEU A C 1
ATOM 1432 O O . LEU A 1 189 ? -6.865 5.518 -4.473 1.00 96.56 189 LEU A O 1
ATOM 1436 N N . ALA A 1 190 ? -6.840 6.159 -2.315 1.00 95.38 190 ALA A N 1
ATOM 1437 C CA . ALA A 1 190 ? -7.130 7.560 -2.581 1.00 95.38 190 ALA A CA 1
ATOM 1438 C C . ALA A 1 190 ? -5.952 8.260 -3.280 1.00 95.38 190 ALA A C 1
ATOM 1440 O O . ALA A 1 190 ? -6.157 9.031 -4.225 1.00 95.38 190 ALA A O 1
ATOM 1441 N N . ALA A 1 191 ? -4.712 7.981 -2.861 1.00 95.94 191 ALA A N 1
ATOM 1442 C CA . ALA A 1 191 ? -3.527 8.602 -3.446 1.00 95.94 191 ALA A CA 1
ATOM 1443 C C . ALA A 1 191 ? -3.304 8.203 -4.906 1.00 95.94 191 ALA A C 1
ATOM 1445 O O . ALA A 1 191 ? -3.018 9.078 -5.722 1.00 95.94 191 ALA A O 1
ATOM 1446 N N . ALA A 1 192 ? -3.489 6.927 -5.261 1.00 96.31 192 ALA A N 1
ATOM 1447 C CA . ALA A 1 192 ? -3.371 6.472 -6.645 1.00 96.31 192 ALA A CA 1
ATOM 1448 C C . ALA A 1 192 ? -4.328 7.241 -7.570 1.00 96.31 192 ALA A C 1
ATOM 1450 O O . ALA A 1 192 ? -3.918 7.727 -8.624 1.00 96.31 192 ALA A O 1
ATOM 1451 N N . THR A 1 193 ? -5.570 7.449 -7.120 1.00 94.69 193 THR A N 1
ATOM 1452 C CA . THR A 1 193 ? -6.573 8.245 -7.842 1.00 94.69 193 THR A CA 1
ATOM 1453 C C . THR A 1 193 ? -6.140 9.708 -7.969 1.00 94.69 193 THR A C 1
ATOM 1455 O O . THR A 1 193 ? -6.125 10.262 -9.067 1.00 94.69 193 THR A O 1
ATOM 1458 N N . LYS A 1 194 ? -5.728 10.339 -6.861 1.00 94.12 194 LYS A N 1
ATOM 1459 C CA . LYS A 1 194 ? -5.289 11.746 -6.832 1.00 94.12 194 LYS A CA 1
ATOM 1460 C C . LYS A 1 194 ? -4.077 12.009 -7.733 1.00 94.12 194 LYS A C 1
ATOM 1462 O O . LYS A 1 194 ? -3.976 13.080 -8.324 1.00 94.12 194 LYS A O 1
ATOM 1467 N N . LEU A 1 195 ? -3.159 11.050 -7.814 1.00 94.12 195 LEU A N 1
ATOM 1468 C CA . LEU A 1 195 ? -1.939 11.123 -8.618 1.00 94.12 195 LEU A CA 1
ATOM 1469 C C . LEU A 1 195 ? -2.153 10.665 -10.071 1.00 94.12 195 LEU A C 1
ATOM 1471 O O . LEU A 1 195 ? -1.197 10.672 -10.844 1.00 94.12 195 LEU A O 1
ATOM 1475 N N . ASN A 1 196 ? -3.386 10.294 -10.444 1.00 94.56 196 ASN A N 1
ATOM 1476 C CA . ASN A 1 196 ? -3.746 9.771 -11.763 1.00 94.56 196 ASN A CA 1
ATOM 1477 C C . ASN A 1 196 ? -2.873 8.569 -12.181 1.00 94.56 196 ASN A C 1
ATOM 1479 O O . ASN A 1 196 ? -2.372 8.490 -13.305 1.00 94.56 196 ASN A O 1
ATOM 1483 N N . LEU A 1 197 ? -2.652 7.649 -11.241 1.00 96.31 197 LEU A N 1
ATOM 1484 C CA . LEU A 1 197 ? -1.895 6.420 -11.450 1.00 96.31 197 LEU A CA 1
ATOM 1485 C C . LEU A 1 197 ? -2.845 5.262 -11.774 1.00 96.31 197 LEU A C 1
ATOM 1487 O O . LEU A 1 197 ? -3.890 5.101 -11.146 1.00 96.31 197 LEU A O 1
ATOM 1491 N N . ASP A 1 198 ? -2.458 4.441 -12.749 1.00 96.00 198 ASP A N 1
ATOM 1492 C CA . ASP A 1 198 ? -3.221 3.266 -13.175 1.00 96.00 198 ASP A CA 1
ATOM 1493 C C . ASP A 1 198 ? -3.049 2.127 -12.157 1.00 96.00 198 ASP A C 1
ATOM 1495 O O . ASP A 1 198 ? -2.035 1.425 -12.160 1.00 96.00 198 ASP A O 1
ATOM 1499 N N . ARG A 1 199 ? -4.009 2.005 -11.234 1.00 95.94 199 ARG A N 1
ATOM 1500 C CA . ARG A 1 199 ? -4.020 1.021 -10.143 1.00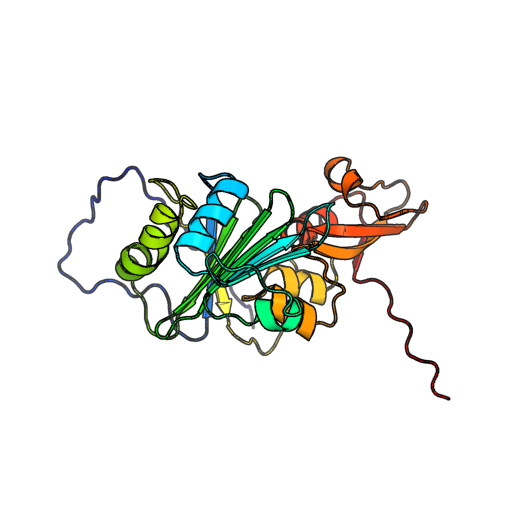 95.94 199 ARG A CA 1
ATOM 1501 C C . ARG A 1 199 ? -4.935 -0.152 -10.482 1.00 95.94 199 ARG A C 1
ATOM 1503 O O . ARG A 1 199 ? -6.065 0.032 -10.920 1.00 95.94 199 ARG A O 1
ATOM 1510 N N . THR A 1 200 ? -4.486 -1.361 -10.171 1.00 95.56 200 THR A N 1
ATOM 1511 C CA . THR A 1 200 ? -5.324 -2.566 -10.129 1.00 95.56 200 THR A CA 1
ATOM 1512 C C . THR A 1 200 ? -5.049 -3.295 -8.820 1.00 95.56 200 THR A C 1
ATOM 1514 O O . THR A 1 200 ? -3.926 -3.739 -8.591 1.00 95.56 200 THR A O 1
ATOM 1517 N N . GLY A 1 201 ? -6.0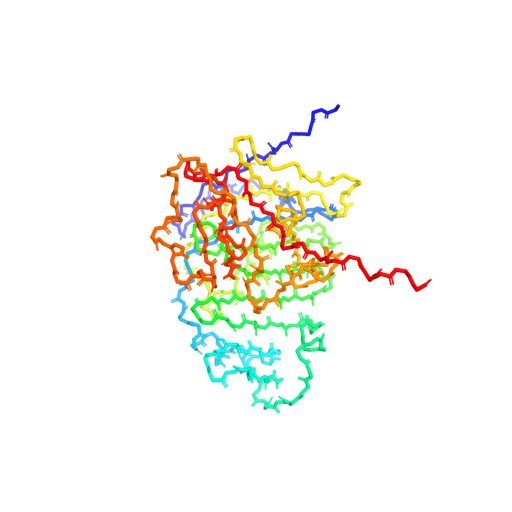48 -3.398 -7.940 1.00 95.88 201 GLY A N 1
ATOM 1518 C CA . GLY A 1 201 ? -5.836 -3.946 -6.599 1.00 95.88 201 GLY A CA 1
ATOM 1519 C C . GLY A 1 201 ? -4.816 -3.134 -5.798 1.00 95.88 201 GLY A C 1
ATOM 1520 O O . GLY A 1 201 ? -4.902 -1.907 -5.734 1.00 95.88 201 GLY A O 1
ATOM 1521 N N . LEU A 1 202 ? -3.827 -3.811 -5.224 1.00 97.69 202 LEU A N 1
ATOM 1522 C CA . LEU A 1 202 ? -2.720 -3.202 -4.477 1.00 97.69 202 LEU A CA 1
ATOM 1523 C C . LEU A 1 202 ? -1.459 -3.058 -5.345 1.00 97.69 202 LEU A C 1
ATOM 1525 O O . LEU A 1 202 ? -0.335 -3.025 -4.849 1.00 97.69 202 LEU A O 1
ATOM 1529 N N . ARG A 1 203 ? -1.647 -2.993 -6.667 1.00 97.94 203 ARG A N 1
ATOM 1530 C CA . ARG A 1 203 ? -0.591 -2.875 -7.671 1.00 97.94 203 ARG A CA 1
ATOM 1531 C C . ARG A 1 203 ? -0.820 -1.648 -8.542 1.00 97.94 203 ARG A C 1
ATOM 1533 O O . ARG A 1 203 ? -1.952 -1.208 -8.744 1.00 97.94 203 ARG A O 1
ATOM 1540 N N . VAL A 1 204 ? 0.258 -1.119 -9.102 1.00 98.31 204 VAL A N 1
ATOM 1541 C CA . VAL A 1 204 ? 0.249 0.043 -9.991 1.00 98.31 204 VAL A CA 1
ATOM 1542 C C . VAL A 1 204 ? 1.009 -0.268 -11.275 1.00 98.31 204 VAL A C 1
ATOM 1544 O O . VAL A 1 204 ? 2.033 -0.957 -11.269 1.00 98.31 204 VAL A O 1
ATOM 1547 N N . SER A 1 205 ? 0.498 0.212 -12.408 1.00 98.31 205 SER A N 1
ATOM 1548 C CA . SER A 1 205 ? 1.207 0.078 -13.671 1.00 98.31 205 SER A CA 1
ATOM 1549 C C . SER A 1 205 ? 2.410 1.016 -13.704 1.00 98.31 205 SER A C 1
ATOM 1551 O O . SER A 1 205 ? 2.288 2.212 -13.439 1.00 98.31 205 SER A O 1
ATOM 1553 N N . VAL A 1 206 ? 3.573 0.476 -14.066 1.00 98.56 206 VAL A N 1
ATOM 1554 C CA . VAL A 1 206 ? 4.835 1.215 -14.180 1.00 98.56 206 VAL A CA 1
ATOM 1555 C C . VAL A 1 206 ? 5.595 0.825 -15.440 1.00 98.56 206 VAL A C 1
ATOM 1557 O O . VAL A 1 206 ? 5.390 -0.245 -16.018 1.00 98.56 206 VAL A O 1
ATOM 1560 N N . ILE A 1 207 ? 6.504 1.702 -15.848 1.00 98.50 207 ILE A N 1
ATOM 1561 C CA . ILE A 1 207 ? 7.549 1.454 -16.831 1.00 98.50 207 ILE A CA 1
ATOM 1562 C C . ILE A 1 207 ? 8.888 1.485 -16.103 1.00 98.50 207 ILE A C 1
ATOM 1564 O O . ILE A 1 207 ? 9.249 2.504 -15.514 1.00 98.50 207 ILE A O 1
ATOM 1568 N N . ALA A 1 208 ? 9.619 0.378 -16.175 1.00 98.44 208 ALA A N 1
ATOM 1569 C CA . ALA A 1 208 ? 11.008 0.296 -15.758 1.00 98.44 208 ALA A CA 1
A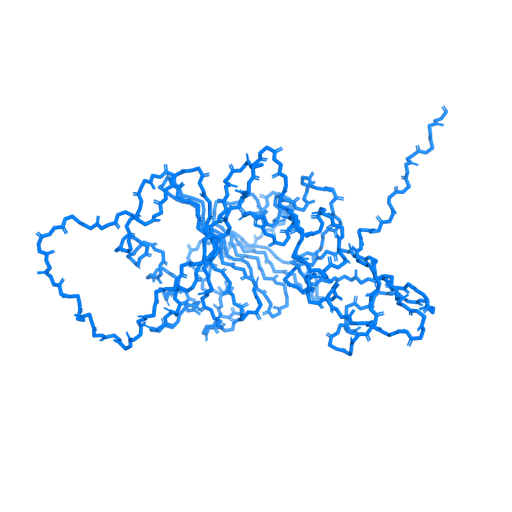TOM 1570 C C . ALA A 1 208 ? 11.914 0.480 -16.980 1.00 98.44 208 ALA A C 1
ATOM 1572 O O . ALA A 1 208 ? 11.817 -0.268 -17.958 1.00 98.44 208 ALA A O 1
ATOM 1573 N N . GLU A 1 209 ? 12.780 1.485 -16.927 1.00 98.31 209 GLU A N 1
ATOM 1574 C CA . GLU A 1 209 ? 13.819 1.741 -17.918 1.00 98.31 209 GLU A CA 1
ATOM 1575 C C . GLU A 1 209 ? 15.084 1.004 -17.501 1.00 98.31 209 GLU A C 1
ATOM 1577 O O . GLU A 1 209 ? 15.628 1.247 -16.427 1.00 98.31 209 GLU A O 1
ATOM 1582 N N . LYS A 1 210 ? 15.543 0.074 -18.334 1.00 98.06 210 LYS A N 1
ATOM 1583 C CA . LYS A 1 210 ? 16.712 -0.757 -18.051 1.00 98.06 210 LYS A CA 1
ATOM 1584 C C . LYS A 1 210 ? 17.985 -0.028 -18.458 1.00 98.06 210 LYS A C 1
ATOM 1586 O O . LYS A 1 210 ? 18.032 0.617 -19.508 1.00 98.06 210 LYS A O 1
ATOM 1591 N N . VAL A 1 211 ? 19.040 -0.174 -17.661 1.00 97.06 211 VAL A N 1
ATOM 1592 C CA . VAL A 1 211 ? 20.384 0.250 -18.084 1.00 97.06 211 VAL A CA 1
ATOM 1593 C C . VAL A 1 211 ? 20.871 -0.632 -19.248 1.00 97.06 211 VAL A C 1
ATOM 1595 O O . VAL A 1 211 ? 20.345 -1.733 -19.440 1.00 97.06 211 VAL A O 1
ATOM 1598 N N . PRO A 1 212 ? 21.873 -0.214 -20.045 1.00 96.00 212 PRO A N 1
ATOM 1599 C CA . PRO A 1 212 ? 22.423 -1.057 -21.107 1.00 96.00 212 PRO A CA 1
ATOM 1600 C C . PRO A 1 212 ? 22.901 -2.420 -20.580 1.00 96.00 212 PRO A C 1
ATOM 1602 O O . PRO A 1 212 ? 23.781 -2.486 -19.726 1.00 96.00 212 PRO A O 1
ATOM 1605 N N . GLY A 1 213 ? 22.315 -3.507 -21.093 1.00 91.81 213 GLY A N 1
ATOM 1606 C CA . GLY A 1 213 ? 22.591 -4.875 -20.631 1.00 91.81 213 GLY A CA 1
ATOM 1607 C C . GLY A 1 213 ? 21.906 -5.268 -19.314 1.00 91.81 213 GLY A C 1
ATOM 1608 O O . GLY A 1 213 ? 22.087 -6.395 -18.861 1.00 91.81 213 GLY A O 1
ATOM 1609 N N . GLY A 1 214 ? 21.118 -4.372 -18.714 1.00 94.19 214 GLY A N 1
ATOM 1610 C CA . GLY A 1 214 ? 20.302 -4.643 -17.535 1.00 94.19 214 GLY A CA 1
ATOM 1611 C C . GLY A 1 214 ? 19.091 -5.525 -17.845 1.00 94.19 214 GLY A C 1
ATOM 1612 O O . GLY A 1 214 ? 18.594 -5.578 -18.975 1.00 94.19 214 GLY A O 1
ATOM 1613 N N . ALA A 1 215 ? 18.594 -6.209 -16.819 1.00 95.94 215 ALA A N 1
ATOM 1614 C CA . ALA A 1 215 ? 17.419 -7.069 -16.883 1.00 95.94 215 ALA A CA 1
ATOM 1615 C C . ALA A 1 215 ? 16.471 -6.750 -15.725 1.00 95.94 215 ALA A C 1
ATOM 1617 O O . ALA A 1 215 ? 16.882 -6.168 -14.725 1.00 95.94 215 ALA A O 1
ATOM 1618 N N . ILE A 1 216 ? 15.203 -7.145 -15.859 1.00 97.62 216 ILE A N 1
ATOM 1619 C CA . ILE A 1 216 ? 14.273 -7.109 -14.730 1.00 97.62 216 ILE A CA 1
ATOM 1620 C C . ILE A 1 216 ? 14.674 -8.222 -13.751 1.00 97.62 216 ILE A C 1
ATOM 1622 O O . ILE A 1 216 ? 14.792 -9.370 -14.191 1.00 97.62 216 ILE A O 1
ATOM 1626 N N . PRO A 1 217 ? 14.879 -7.920 -12.455 1.00 96.81 217 PRO A N 1
ATOM 1627 C CA . PRO A 1 217 ? 15.176 -8.939 -11.453 1.00 96.81 217 PRO A CA 1
ATOM 1628 C C . PRO A 1 217 ? 14.122 -10.051 -11.429 1.00 96.81 217 PRO A C 1
ATOM 1630 O O . PRO A 1 217 ? 12.927 -9.780 -11.552 1.00 96.81 217 PRO A O 1
ATOM 1633 N N . GLU A 1 218 ? 14.551 -11.301 -11.227 1.00 96.81 218 GLU A N 1
ATOM 1634 C CA . GLU A 1 218 ? 13.689 -12.494 -11.315 1.00 96.81 218 GLU A CA 1
ATOM 1635 C C . GLU A 1 218 ? 12.459 -12.414 -10.399 1.00 96.81 218 GLU A C 1
ATOM 1637 O O . GLU A 1 218 ? 11.355 -12.769 -10.803 1.00 96.81 218 GLU A O 1
ATOM 1642 N N . GLN A 1 219 ? 12.622 -11.842 -9.203 1.00 96.38 219 GLN A N 1
ATOM 1643 C CA . GLN A 1 219 ? 11.536 -11.620 -8.242 1.00 96.38 219 GLN A CA 1
ATOM 1644 C C . GLN A 1 219 ? 10.381 -10.759 -8.792 1.00 96.38 219 GLN A C 1
ATOM 1646 O O . GLN A 1 219 ? 9.262 -10.850 -8.296 1.00 96.38 219 GLN A O 1
ATOM 1651 N N . PHE A 1 220 ? 10.633 -9.941 -9.820 1.00 97.88 220 PHE A N 1
ATOM 1652 C CA . PHE A 1 220 ? 9.624 -9.100 -10.463 1.00 97.88 220 PHE A CA 1
ATOM 1653 C C . PHE A 1 220 ? 9.100 -9.674 -11.784 1.00 97.88 220 PHE A C 1
ATOM 1655 O O . PHE A 1 220 ? 8.173 -9.106 -12.363 1.00 97.88 220 PHE A O 1
ATOM 1662 N N . ALA A 1 221 ? 9.638 -10.806 -12.254 1.00 97.06 221 ALA A N 1
ATOM 1663 C CA . ALA A 1 221 ? 9.182 -11.469 -13.475 1.00 97.06 221 ALA A CA 1
ATOM 1664 C C . ALA A 1 221 ? 7.666 -11.767 -13.494 1.00 97.06 221 ALA A C 1
ATOM 1666 O O . ALA A 1 221 ? 7.054 -11.533 -14.539 1.00 97.06 221 ALA A O 1
ATOM 1667 N N . PRO A 1 222 ? 7.017 -12.179 -12.379 1.00 96.25 222 PRO A N 1
ATOM 1668 C CA . PRO A 1 222 ? 5.567 -12.405 -12.353 1.00 96.25 222 PRO A CA 1
ATOM 1669 C C . PRO A 1 222 ? 4.722 -11.158 -12.647 1.00 96.25 222 PRO A C 1
ATOM 1671 O O . PRO A 1 222 ? 3.556 -11.277 -13.010 1.00 96.25 222 PRO A O 1
ATOM 1674 N N . TYR A 1 223 ? 5.294 -9.963 -12.490 1.00 97.38 223 TYR A N 1
ATOM 1675 C CA . TYR A 1 223 ? 4.598 -8.690 -12.679 1.00 97.38 223 TYR A CA 1
ATOM 1676 C C . TYR A 1 223 ? 4.823 -8.081 -14.065 1.00 97.38 223 TYR A C 1
ATOM 1678 O O . TYR A 1 223 ? 4.248 -7.034 -14.370 1.00 97.38 223 TYR A O 1
ATOM 1686 N N . VAL A 1 224 ? 5.659 -8.695 -14.908 1.00 98.00 224 VAL A N 1
ATOM 1687 C CA . VAL A 1 224 ? 5.964 -8.188 -16.250 1.00 98.00 224 VAL A CA 1
ATOM 1688 C C . VAL A 1 224 ? 4.771 -8.417 -17.176 1.00 98.00 224 VAL A C 1
ATOM 1690 O O . VAL A 1 224 ? 4.402 -9.545 -17.483 1.00 98.00 224 VAL A O 1
ATOM 1693 N N . VAL A 1 225 ? 4.203 -7.321 -17.675 1.00 97.69 225 VAL A N 1
ATOM 1694 C CA . VAL A 1 225 ? 3.111 -7.330 -18.661 1.00 97.69 225 VAL A CA 1
ATOM 1695 C C . VAL A 1 225 ? 3.672 -7.414 -20.080 1.00 97.69 225 VAL A C 1
ATOM 1697 O O . VAL A 1 225 ? 3.142 -8.113 -20.938 1.00 97.69 225 VAL A O 1
ATOM 1700 N N . SER A 1 226 ? 4.755 -6.683 -20.344 1.00 97.12 226 SER A N 1
ATOM 1701 C CA . SER A 1 226 ? 5.447 -6.680 -21.635 1.00 97.12 226 SER A CA 1
ATOM 1702 C C . SER A 1 226 ? 6.853 -6.119 -21.470 1.00 97.12 226 SER A C 1
ATOM 1704 O O . SER A 1 226 ? 7.048 -5.228 -20.645 1.00 97.12 226 SER A O 1
ATOM 1706 N N . GLN A 1 227 ? 7.813 -6.553 -22.282 1.00 96.75 227 GLN A N 1
ATOM 1707 C CA . GLN A 1 227 ? 9.176 -6.022 -22.237 1.00 96.75 227 GLN A CA 1
ATOM 1708 C C . GLN A 1 227 ? 9.838 -5.967 -23.616 1.00 96.75 227 GLN A C 1
ATOM 1710 O O . GLN A 1 227 ? 9.530 -6.760 -24.503 1.00 96.75 227 GLN A O 1
ATOM 1715 N N . THR A 1 228 ? 10.763 -5.026 -23.760 1.00 95.19 228 THR A N 1
ATOM 1716 C CA . THR A 1 228 ? 11.725 -4.881 -24.858 1.00 95.19 228 THR A CA 1
ATOM 1717 C C . THR A 1 228 ? 13.142 -4.954 -24.287 1.00 95.19 228 THR A C 1
ATOM 1719 O O . THR A 1 228 ? 13.318 -5.174 -23.089 1.00 95.19 228 THR A O 1
ATOM 1722 N N . ASP A 1 229 ? 14.174 -4.722 -25.100 1.00 92.94 229 ASP A N 1
ATOM 1723 C CA . ASP A 1 229 ? 15.565 -4.676 -24.628 1.00 92.94 229 ASP A CA 1
ATOM 1724 C C . ASP A 1 229 ? 15.834 -3.535 -23.638 1.00 92.94 229 ASP A C 1
ATOM 1726 O O . ASP A 1 229 ? 16.686 -3.679 -22.764 1.00 92.94 229 ASP A O 1
ATOM 1730 N N . THR A 1 230 ? 15.077 -2.438 -23.708 1.00 96.12 230 THR A N 1
ATOM 1731 C CA . THR A 1 230 ? 15.324 -1.219 -22.917 1.00 96.12 230 THR A CA 1
ATOM 1732 C C . THR A 1 230 ? 14.218 -0.882 -21.926 1.00 96.12 230 THR A C 1
ATOM 1734 O O . THR A 1 230 ? 14.481 -0.189 -20.950 1.00 96.12 230 THR A O 1
ATOM 1737 N N . LEU A 1 231 ? 12.993 -1.368 -22.133 1.00 97.50 231 LEU A N 1
ATOM 1738 C CA . LEU A 1 231 ? 11.839 -1.030 -21.300 1.00 97.50 231 LEU A CA 1
ATOM 1739 C C . LEU A 1 231 ? 11.106 -2.292 -20.859 1.00 97.50 231 LEU A C 1
ATOM 1741 O O . LEU A 1 231 ? 10.990 -3.248 -21.622 1.00 97.50 231 LEU A O 1
ATOM 1745 N N . ALA A 1 232 ? 10.531 -2.268 -19.665 1.00 98.19 232 ALA A N 1
ATOM 1746 C CA . ALA A 1 232 ? 9.517 -3.230 -19.256 1.00 98.19 232 ALA A CA 1
ATOM 1747 C C . ALA A 1 232 ? 8.306 -2.492 -18.692 1.00 98.19 232 ALA A C 1
ATOM 1749 O O . ALA A 1 232 ? 8.452 -1.566 -17.899 1.00 98.19 232 ALA A O 1
ATOM 1750 N N . LYS A 1 233 ? 7.107 -2.913 -19.095 1.00 98.38 233 LYS A N 1
ATOM 1751 C CA . LYS A 1 233 ? 5.856 -2.547 -18.435 1.00 98.38 233 LYS A CA 1
ATOM 1752 C C . LYS A 1 233 ? 5.554 -3.598 -17.379 1.00 98.38 233 LYS A C 1
ATOM 1754 O O . LYS A 1 233 ? 5.488 -4.784 -17.709 1.00 98.38 233 LYS A O 1
ATOM 1759 N N . LEU A 1 234 ? 5.336 -3.158 -16.146 1.00 98.62 234 LEU A N 1
ATOM 1760 C CA . LEU A 1 234 ? 4.967 -4.018 -15.030 1.00 98.62 234 LEU A CA 1
ATOM 1761 C C . LEU A 1 234 ? 3.638 -3.563 -14.421 1.00 98.62 234 LEU A C 1
ATOM 1763 O O . LEU A 1 234 ? 3.301 -2.379 -14.472 1.00 98.62 234 LEU A O 1
ATOM 1767 N N . LEU A 1 235 ? 2.898 -4.509 -13.847 1.00 97.88 235 LEU A N 1
ATOM 1768 C CA . LEU A 1 235 ? 1.844 -4.245 -12.870 1.00 97.88 235 LEU A CA 1
ATOM 1769 C C . LEU A 1 235 ? 2.410 -4.596 -11.491 1.00 97.88 235 LEU A C 1
ATOM 1771 O O . LEU A 1 235 ? 2.285 -5.729 -11.027 1.00 97.88 235 LEU A O 1
ATOM 1775 N N . LEU A 1 236 ? 3.126 -3.640 -10.901 1.00 98.12 236 LEU A N 1
ATOM 1776 C CA . LEU A 1 236 ? 4.000 -3.865 -9.755 1.00 98.12 236 LEU A CA 1
ATOM 1777 C C . LEU A 1 236 ? 3.252 -3.625 -8.434 1.00 98.12 236 LEU A C 1
ATOM 1779 O O . LEU A 1 236 ? 2.505 -2.648 -8.354 1.00 98.12 236 LEU A O 1
ATOM 1783 N N . PRO A 1 237 ? 3.457 -4.454 -7.397 1.00 97.94 237 PRO A N 1
ATOM 1784 C CA . PRO A 1 237 ? 3.003 -4.141 -6.043 1.00 97.94 237 PRO A CA 1
ATOM 1785 C C . PRO A 1 237 ? 3.540 -2.784 -5.573 1.00 97.94 237 PRO A C 1
ATOM 1787 O O . PRO A 1 237 ? 4.674 -2.415 -5.888 1.00 97.94 237 PRO A O 1
ATOM 1790 N N . ILE A 1 238 ? 2.714 -2.014 -4.863 1.00 98.38 238 ILE A N 1
ATOM 1791 C CA . ILE A 1 238 ? 3.055 -0.636 -4.476 1.00 98.38 238 ILE A CA 1
ATOM 1792 C C . ILE A 1 238 ? 4.264 -0.614 -3.525 1.00 98.38 238 ILE A C 1
ATOM 1794 O O . ILE A 1 238 ? 5.142 0.240 -3.661 1.00 98.38 238 ILE A O 1
ATOM 1798 N N . GLU A 1 239 ? 4.358 -1.579 -2.614 1.00 97.06 239 GLU A N 1
ATOM 1799 C CA . GLU A 1 239 ? 5.470 -1.742 -1.674 1.00 97.06 239 GLU A CA 1
ATOM 1800 C C . GLU A 1 239 ? 6.818 -2.008 -2.368 1.00 97.06 239 GLU A C 1
ATOM 1802 O O . GLU A 1 239 ? 7.870 -1.606 -1.871 1.00 97.06 239 GLU A O 1
ATOM 1807 N N . ASP A 1 240 ? 6.795 -2.607 -3.561 1.00 97.56 240 ASP A N 1
ATOM 1808 C CA . ASP A 1 240 ? 7.989 -3.012 -4.308 1.00 97.56 240 ASP A CA 1
ATOM 1809 C C . ASP A 1 240 ? 8.566 -1.892 -5.199 1.00 97.56 240 ASP A C 1
ATOM 1811 O O . ASP A 1 240 ? 9.627 -2.063 -5.809 1.00 97.56 240 ASP A O 1
ATOM 1815 N N . LEU A 1 241 ? 7.911 -0.725 -5.273 1.00 97.94 241 LEU A N 1
ATOM 1816 C CA . LEU A 1 241 ? 8.303 0.389 -6.151 1.00 97.94 241 LEU A CA 1
ATOM 1817 C C . LEU A 1 241 ? 9.751 0.847 -5.937 1.00 97.94 241 LEU A C 1
ATOM 1819 O O . LEU A 1 241 ? 10.523 0.952 -6.893 1.00 97.94 241 LEU A O 1
ATOM 1823 N N . VAL A 1 242 ? 10.133 1.104 -4.684 1.00 96.88 242 VAL A N 1
ATOM 1824 C CA . VAL A 1 242 ? 11.498 1.538 -4.346 1.00 96.88 242 VAL A CA 1
ATOM 1825 C C . VAL A 1 242 ? 12.495 0.407 -4.559 1.00 96.88 242 VAL A C 1
ATOM 1827 O O . VAL A 1 242 ? 13.600 0.659 -5.033 1.00 96.88 242 VAL A O 1
ATOM 1830 N N . LYS A 1 243 ? 12.110 -0.839 -4.271 1.00 96.88 243 LYS A N 1
ATOM 1831 C CA . LYS A 1 243 ? 12.975 -2.008 -4.439 1.00 96.88 243 LYS A CA 1
ATOM 1832 C C . LYS A 1 243 ? 13.350 -2.226 -5.903 1.00 96.88 243 LYS A C 1
ATOM 1834 O O . LYS A 1 243 ? 14.521 -2.439 -6.199 1.00 96.88 243 LYS A O 1
ATOM 1839 N N . LEU A 1 244 ? 12.389 -2.100 -6.821 1.00 97.75 244 LEU A N 1
ATOM 1840 C CA . LEU A 1 244 ? 12.663 -2.130 -8.259 1.00 97.75 244 LEU A CA 1
ATOM 1841 C C . LEU A 1 244 ? 13.540 -0.946 -8.691 1.00 97.75 244 LEU A C 1
ATOM 1843 O O . LEU A 1 244 ? 14.503 -1.139 -9.424 1.00 97.75 244 LEU A O 1
ATOM 1847 N N . ALA A 1 245 ? 13.233 0.267 -8.227 1.00 97.69 245 ALA A N 1
ATOM 1848 C CA . ALA A 1 245 ? 13.967 1.479 -8.605 1.00 97.69 245 ALA A CA 1
ATOM 1849 C C . ALA A 1 245 ? 15.381 1.589 -8.008 1.00 97.69 245 ALA A C 1
ATOM 1851 O O . ALA A 1 245 ? 16.151 2.457 -8.417 1.00 97.69 245 ALA A O 1
ATOM 1852 N N . SER A 1 246 ? 15.704 0.744 -7.028 1.00 96.88 246 SER A N 1
ATOM 1853 C CA . SER A 1 246 ? 17.031 0.657 -6.409 1.00 96.88 246 SER A CA 1
ATOM 1854 C C . SER A 1 246 ? 17.912 -0.417 -7.052 1.00 96.88 246 SER A C 1
ATOM 1856 O O . SER A 1 246 ? 19.088 -0.530 -6.706 1.00 96.88 246 SER A O 1
ATOM 1858 N N . ASP A 1 247 ? 17.360 -1.239 -7.949 1.00 97.25 247 ASP A N 1
ATOM 1859 C CA . ASP A 1 247 ? 18.111 -2.302 -8.605 1.00 97.25 247 ASP A CA 1
ATOM 1860 C C . ASP A 1 247 ? 19.096 -1.732 -9.637 1.00 97.25 247 ASP A C 1
ATOM 1862 O O . ASP A 1 247 ? 18.759 -0.854 -10.428 1.00 97.25 247 ASP A O 1
ATOM 1866 N N . SER A 1 248 ? 20.324 -2.255 -9.659 1.00 95.69 248 SER A N 1
ATOM 1867 C CA . SER A 1 248 ? 21.394 -1.737 -10.523 1.00 95.69 248 SER A CA 1
ATOM 1868 C C . SER A 1 248 ? 21.161 -1.983 -12.019 1.00 95.69 248 SER A C 1
ATOM 1870 O O . SER A 1 248 ? 21.772 -1.312 -12.852 1.00 95.69 248 SER A O 1
ATOM 1872 N N . GLY A 1 249 ? 20.273 -2.919 -12.374 1.00 96.06 249 GLY A N 1
ATOM 1873 C CA . GLY A 1 249 ? 19.807 -3.154 -13.737 1.00 96.06 249 GLY A CA 1
ATOM 1874 C C . GLY A 1 249 ? 18.773 -2.132 -14.221 1.00 96.06 249 GLY A C 1
ATOM 1875 O O . GLY A 1 249 ? 18.462 -2.102 -15.418 1.00 96.06 249 GLY A O 1
ATOM 1876 N N . ILE A 1 250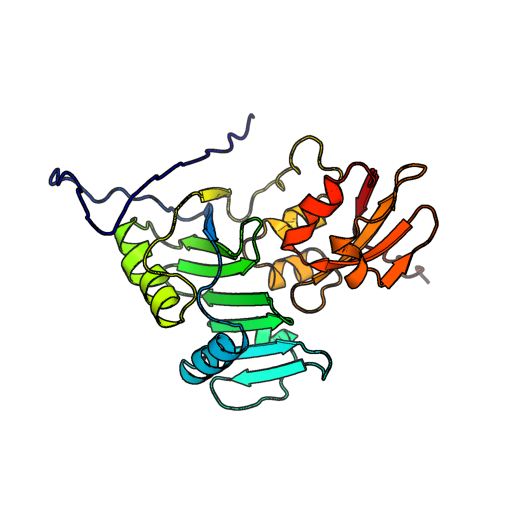 ? 18.257 -1.284 -13.328 1.00 97.88 250 ILE A N 1
ATOM 1877 C CA . ILE A 1 250 ? 17.193 -0.316 -13.596 1.00 97.88 250 ILE A CA 1
ATOM 1878 C C . ILE A 1 250 ? 17.755 1.105 -13.523 1.00 97.88 250 ILE A C 1
ATOM 1880 O O . ILE A 1 250 ? 18.342 1.526 -12.535 1.00 97.88 250 ILE A O 1
ATOM 1884 N N . GLY A 1 251 ? 17.581 1.857 -14.607 1.00 97.25 251 GLY A N 1
ATOM 1885 C CA . GLY A 1 251 ? 17.993 3.254 -14.701 1.00 97.25 251 GLY A CA 1
ATOM 1886 C C . GLY A 1 251 ? 16.936 4.228 -14.187 1.00 97.25 251 GLY A C 1
ATOM 1887 O O . GLY A 1 251 ? 17.297 5.266 -13.641 1.00 97.25 251 GLY A O 1
ATOM 1888 N N . TYR A 1 252 ? 15.646 3.923 -14.376 1.00 98.25 252 TYR A N 1
ATOM 1889 C CA . TYR A 1 252 ? 14.546 4.761 -13.891 1.00 98.25 252 TYR A CA 1
ATOM 1890 C C . TYR A 1 252 ? 13.213 4.003 -13.845 1.00 98.25 252 TYR A C 1
ATOM 1892 O O . TYR A 1 252 ? 12.942 3.176 -14.715 1.00 98.25 252 TYR A O 1
ATOM 1900 N N . VAL A 1 253 ? 12.346 4.310 -12.877 1.00 98.50 253 VAL A N 1
ATOM 1901 C CA . VAL A 1 253 ? 10.970 3.784 -12.804 1.00 98.50 253 VAL A CA 1
ATOM 1902 C C . VAL A 1 253 ? 9.968 4.929 -12.850 1.00 98.50 253 VAL A C 1
ATOM 1904 O O . VAL A 1 253 ? 10.041 5.857 -12.047 1.00 98.50 253 VAL A O 1
ATOM 1907 N N . ARG A 1 254 ? 9.000 4.859 -13.767 1.00 97.94 254 ARG A N 1
ATOM 1908 C CA . ARG A 1 254 ? 7.996 5.915 -13.972 1.00 97.94 254 ARG A CA 1
ATOM 1909 C C . ARG A 1 254 ? 6.615 5.377 -14.335 1.00 97.94 254 ARG A C 1
ATOM 1911 O O . ARG A 1 254 ? 6.514 4.239 -14.792 1.00 97.94 254 ARG A O 1
ATOM 1918 N N . PRO A 1 255 ? 5.546 6.180 -14.212 1.00 97.19 255 PRO A N 1
ATOM 1919 C CA . PRO A 1 255 ? 4.243 5.807 -14.745 1.00 97.19 255 PRO A CA 1
ATOM 1920 C C . PRO A 1 255 ? 4.286 5.590 -16.274 1.00 97.19 255 PRO A C 1
ATOM 1922 O O . PRO A 1 255 ? 5.128 6.176 -16.977 1.00 97.19 255 PRO A O 1
ATOM 1925 N N . PRO A 1 256 ? 3.372 4.775 -16.830 1.00 94.50 256 PRO A N 1
ATOM 1926 C CA . PRO A 1 256 ? 3.134 4.719 -18.263 1.00 94.50 256 PRO A CA 1
ATOM 1927 C C . PRO A 1 256 ? 2.789 6.100 -18.817 1.00 94.50 256 PRO A C 1
ATOM 1929 O O . PRO A 1 256 ? 2.122 6.904 -18.168 1.00 94.50 256 PRO A O 1
ATOM 1932 N N . TYR A 1 257 ? 3.230 6.372 -20.044 1.00 85.56 257 TYR A N 1
ATOM 1933 C CA . TYR A 1 257 ? 2.864 7.610 -20.717 1.00 85.56 257 TYR A CA 1
ATOM 1934 C C . TYR A 1 257 ? 1.362 7.600 -21.012 1.00 85.56 257 TYR A C 1
ATOM 1936 O O . TYR A 1 257 ? 0.883 6.715 -21.723 1.00 85.56 257 TYR A O 1
ATOM 1944 N N . GLN A 1 258 ? 0.633 8.588 -20.496 1.00 71.56 258 GLN A N 1
ATOM 1945 C CA . GLN A 1 258 ? -0.729 8.860 -20.935 1.00 71.56 258 GLN A CA 1
ATOM 1946 C C . GLN A 1 258 ? -0.663 9.867 -22.090 1.00 71.56 258 GLN A C 1
ATOM 1948 O O . GLN A 1 258 ? -0.233 11.005 -21.874 1.00 71.56 258 GLN A O 1
ATOM 1953 N N . PRO A 1 259 ? -1.027 9.480 -23.327 1.00 60.78 259 PRO A N 1
ATOM 1954 C CA . PRO A 1 259 ? -1.100 10.440 -24.414 1.00 60.78 259 PRO A CA 1
ATOM 1955 C C . PRO A 1 259 ? -2.138 11.504 -24.069 1.00 60.78 259 PRO A C 1
ATOM 1957 O O . PRO A 1 259 ? -3.268 11.185 -23.702 1.00 60.78 259 PRO A O 1
ATOM 1960 N N . HIS A 1 260 ? -1.755 12.774 -24.200 1.00 49.94 260 HIS A N 1
ATOM 1961 C CA . HIS A 1 260 ? -2.737 13.849 -24.161 1.00 49.94 260 HIS A CA 1
ATOM 1962 C C . HIS A 1 260 ? -3.756 13.595 -25.280 1.00 49.94 260 HIS A C 1
ATOM 1964 O O . HIS A 1 260 ? -3.336 13.267 -26.398 1.00 49.94 260 HIS A O 1
ATOM 1970 N N . PRO A 1 261 ? -5.070 13.738 -25.021 1.00 54.22 261 PRO A N 1
ATOM 1971 C CA . PRO A 1 261 ? -6.035 13.734 -26.104 1.00 54.22 261 PRO A CA 1
ATOM 1972 C C . PRO A 1 261 ? -5.595 14.788 -27.116 1.00 54.22 261 PRO A C 1
ATOM 1974 O O . PRO A 1 261 ? -5.292 15.923 -26.738 1.00 54.22 261 PRO A O 1
ATOM 1977 N N . ALA A 1 262 ? -5.495 14.394 -28.387 1.00 47.81 262 ALA A N 1
ATOM 1978 C CA . ALA A 1 262 ? -5.242 15.344 -29.457 1.00 47.81 262 ALA A CA 1
ATOM 1979 C C . ALA A 1 262 ? -6.312 16.435 -29.347 1.00 47.81 262 ALA A C 1
ATOM 1981 O O . ALA A 1 262 ? -7.506 16.132 -29.387 1.00 47.81 262 ALA A O 1
ATOM 1982 N N . VAL A 1 263 ? -5.884 17.677 -29.116 1.00 53.88 263 VAL A N 1
ATOM 1983 C CA . VAL A 1 263 ? -6.791 18.824 -29.146 1.00 53.88 263 VAL A CA 1
ATOM 1984 C C . VAL A 1 263 ? -7.405 18.840 -30.554 1.00 53.88 263 VAL A C 1
ATOM 1986 O O . VAL A 1 263 ? -6.626 18.814 -31.511 1.00 53.88 263 VAL A O 1
ATOM 1989 N N . PRO A 1 264 ? -8.742 18.773 -30.697 1.00 55.94 264 PRO A N 1
ATOM 1990 C CA . PRO A 1 264 ? -9.393 18.781 -32.004 1.00 55.94 264 PRO A CA 1
ATOM 1991 C C . PRO A 1 264 ? -9.180 20.100 -32.755 1.00 55.94 264 PRO A C 1
ATOM 1993 O O . PRO A 1 264 ? -9.037 21.154 -32.090 1.00 55.94 264 PRO A O 1
#

pLDDT: mean 87.22, std 18.64, range [28.05, 98.62]

Foldseek 3Di:
DDDDWDWDFDDDDDPDPPPPDPVDDQDQDDAAQKKKKWDFAAFQDWPVLLQLVCLCVQAWEWEQDPVGIWTDRRVHTDPDDPVVSLPDQWYWFHYPRWIKTWHHDDQKIWIWGQAPRHIIIMIHGPHGDGPVCCVVPPVVVCVVSRGHDPDGRTTMTMGGDPDPDQDDDPPQQAEDSLLVCLLVPSRNVVSCVVSVFDADGQWTKKKFFFDQVADQPPVQVVQFPDDDNTITIGRGGSNCRRVRRNDPRTPHMYGDDDDDPDDD

Radius of gyration: 19.8 Å; chains: 1; bounding box: 46×41×70 Å

Secondary structure (DSSP, 8-state):
------EE-----SS-------SS-PPEEE-TTEEEEEEEES-SS-HHHHHHHHHHTT-EEEEEETTEEEEEETTEE----HHHHTT-SEEEEEETTEEEEEEE-SSEEEEEEEETTEEEEEEEESS-EEHHHHIIIIIHHHHHTTSS-S-----EEEEESS-SSPPPPPTT--B-HHHHHHHH-S-HHHHHHHTT--EETTEEEEEEEEPTT----GGGGGGEEEE-SSEEEEEEEGGGHHHHHTSTTEEEEEPPP-PPPPP-

Sequence (264 aa):
MKRSIVIGIATGLVLVFSLAASVGAEETLFFPGSYYLISIGAATSDVDSLVQTGQQQGFTVVTLSDAGLSSYRGTQSTEEPESDLITAKSLLYADGARFLLRVQGERFDYEVRPGDKGYDLVLIPHEDMTASSLVSDVLTALQQLGIVGDEVDMEYKTFVLNPEKSEAPPEGVAIDSNLYNLMIAPDWLAAATKLNLDRTGLRVSVIAEKVPGGAIPEQFAPYVVSQTDTLAKLLLPIEDLVKLASDSGIGYVRPPYQPHPAVP